Protein AF-A0A516W9I8-F1 (afdb_monomer)

Foldseek 3Di:
DPPVVVLLDLCVLVVLVVVLVVCVVVQLQFLQSVQLPNLVSLLVSLLSVLVVDPDDPPDVVPVVCPLLVVLLVQLLVLNLQVLQQVLSLCLVVDVVSVVVSSVSSSSSSNSCNNNVVRHDPVSVCVSLVSQLVSLQVSLVVLCPDPDDSHPSHDSVSSNSNSVSSNVCSVCSVVVVVVVVVVVVVVVVD

pLDDT: mean 88.78, std 9.54, range [42.16, 97.38]

Nearest PDB structures (foldseek):
  4ayw-assembly1_A-2  TM=2.536E-01  e=5.145E+00  Homo sapiens
  7y49-assembly1_A  TM=2.481E-01  e=9.075E+00  Homo sapiens

Radius of gyration: 17.45 Å; Cα contacts (8 Å, |Δi|>4): 208; chains: 1; bounding box: 48×37×51 Å

Mean predicted aligned error: 5.57 Å

Structure (mmCIF, N/CA/C/O backbone):
data_AF-A0A516W9I8-F1
#
_entry.id   AF-A0A516W9I8-F1
#
loop_
_atom_site.group_PDB
_atom_site.id
_atom_site.type_symbol
_atom_site.label_atom_id
_atom_site.label_alt_id
_atom_site.label_comp_id
_atom_site.label_asym_id
_atom_site.label_entity_id
_atom_site.label_seq_id
_atom_site.pdbx_PDB_ins_code
_atom_site.Cartn_x
_atom_site.Cartn_y
_atom_site.Cartn_z
_atom_site.occupancy
_atom_site.B_iso_or_equiv
_atom_site.auth_seq_id
_atom_site.auth_comp_id
_atom_site.auth_asym_id
_atom_site.auth_atom_id
_atom_site.pdbx_PDB_model_num
ATOM 1 N N . MET A 1 1 ? 8.422 -25.916 -11.584 1.00 42.16 1 MET A N 1
ATOM 2 C CA . MET A 1 1 ? 8.039 -25.092 -12.758 1.00 42.16 1 MET A CA 1
ATOM 3 C C . MET A 1 1 ? 6.585 -24.573 -12.710 1.00 42.16 1 MET A C 1
ATOM 5 O O . MET A 1 1 ? 6.155 -23.924 -13.652 1.00 42.16 1 MET A O 1
ATOM 9 N N . THR A 1 2 ? 5.836 -24.769 -11.614 1.00 46.69 2 THR A N 1
ATOM 10 C CA . THR A 1 2 ? 4.368 -24.566 -11.554 1.00 46.69 2 THR A CA 1
ATOM 11 C C . THR A 1 2 ? 3.903 -23.322 -10.774 1.00 46.69 2 THR A C 1
ATOM 13 O O . THR A 1 2 ? 2.919 -22.698 -11.158 1.00 46.69 2 THR A O 1
ATOM 16 N N . LEU A 1 3 ? 4.637 -22.864 -9.751 1.00 46.25 3 LEU A N 1
ATOM 17 C CA . LEU A 1 3 ? 4.217 -21.721 -8.913 1.00 46.25 3 LEU A CA 1
ATOM 18 C C . LEU A 1 3 ? 4.315 -20.347 -9.605 1.00 46.25 3 LEU A C 1
ATOM 20 O O . LEU A 1 3 ? 3.439 -19.504 -9.425 1.00 46.25 3 LEU A O 1
ATOM 24 N N . ARG A 1 4 ? 5.331 -20.123 -10.455 1.00 49.91 4 ARG A N 1
ATOM 25 C CA . ARG A 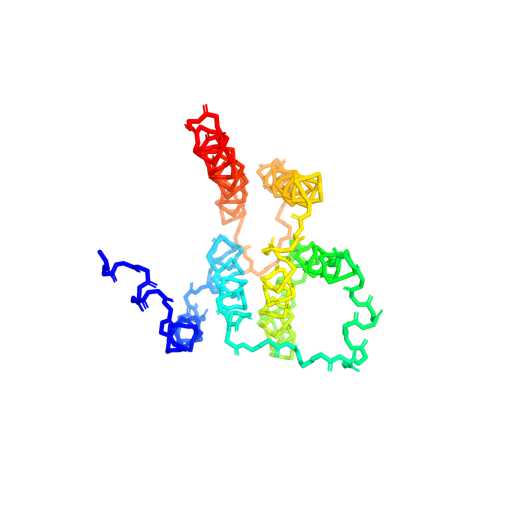1 4 ? 5.498 -18.849 -11.191 1.00 49.91 4 ARG A CA 1
ATOM 26 C C . ARG A 1 4 ? 4.417 -18.608 -12.249 1.00 49.91 4 ARG A C 1
ATOM 28 O O . ARG A 1 4 ? 4.118 -17.454 -12.530 1.00 49.91 4 ARG A O 1
ATOM 35 N N . ARG A 1 5 ? 3.849 -19.679 -12.820 1.00 49.72 5 ARG A N 1
ATOM 36 C CA . ARG A 1 5 ? 2.863 -19.613 -13.912 1.00 49.72 5 ARG A CA 1
ATOM 37 C C . ARG A 1 5 ? 1.441 -19.378 -13.402 1.00 49.72 5 ARG A C 1
ATOM 39 O O . ARG A 1 5 ? 0.680 -18.664 -14.043 1.00 49.72 5 ARG A O 1
ATOM 46 N N . CYS A 1 6 ? 1.120 -19.929 -12.227 1.00 51.66 6 CYS A N 1
ATOM 47 C CA . CYS A 1 6 ? -0.160 -19.685 -11.568 1.00 51.66 6 CYS A CA 1
ATOM 48 C C . CYS A 1 6 ? -0.269 -18.207 -11.188 1.00 51.66 6 CYS A C 1
ATOM 50 O O . CYS A 1 6 ? -1.185 -17.533 -11.637 1.00 51.66 6 CYS A O 1
ATOM 52 N N . TRP A 1 7 ? 0.757 -17.660 -10.521 1.00 52.12 7 TRP A N 1
ATOM 53 C CA . TRP A 1 7 ? 0.784 -16.247 -10.143 1.00 52.12 7 TRP A CA 1
ATOM 54 C C . TRP A 1 7 ? 0.708 -15.294 -11.328 1.00 52.12 7 TRP A C 1
ATOM 56 O O . TRP A 1 7 ? 0.227 -14.194 -11.120 1.00 52.12 7 TRP A O 1
ATOM 66 N N . SER A 1 8 ? 1.133 -15.672 -12.536 1.00 57.78 8 SER A N 1
ATOM 67 C CA . SER A 1 8 ? 1.111 -14.815 -13.729 1.00 57.78 8 SER A CA 1
ATOM 68 C C . SER A 1 8 ? -0.206 -14.829 -14.511 1.00 57.78 8 SER A C 1
ATOM 70 O O . SER A 1 8 ? -0.247 -14.250 -15.592 1.00 57.78 8 SER A O 1
ATOM 72 N N . HIS A 1 9 ? -1.267 -15.489 -14.035 1.00 70.31 9 HIS A N 1
ATOM 73 C CA . HIS A 1 9 ? -2.543 -15.435 -14.747 1.00 70.31 9 HIS A CA 1
ATOM 74 C C . HIS A 1 9 ? -3.168 -14.031 -14.611 1.00 70.31 9 HIS A C 1
ATOM 76 O O . HIS A 1 9 ? -3.284 -13.531 -13.487 1.00 70.31 9 HIS A O 1
ATOM 82 N N . PRO A 1 10 ? -3.621 -13.401 -15.713 1.00 73.44 10 PRO A N 1
ATOM 83 C CA . PRO A 1 10 ? -4.251 -12.074 -15.678 1.00 73.44 10 PRO A CA 1
ATOM 84 C C . PRO A 1 10 ? -5.555 -12.045 -14.867 1.00 73.44 10 PRO A C 1
ATOM 86 O O . PRO A 1 10 ? -6.011 -10.980 -14.470 1.00 73.44 10 PRO A O 1
ATOM 89 N N . LEU A 1 11 ? -6.125 -13.216 -14.569 1.00 82.06 11 LEU A N 1
ATOM 90 C CA . LEU A 1 11 ? -7.345 -13.365 -13.778 1.00 82.06 11 LEU A CA 1
ATOM 91 C C . LEU A 1 11 ? -7.131 -13.116 -12.280 1.00 82.06 11 LEU A C 1
ATOM 93 O O . LEU A 1 11 ? -8.079 -12.772 -11.589 1.00 82.06 11 LEU A O 1
ATOM 97 N N . ILE A 1 12 ? -5.905 -13.264 -11.769 1.00 85.62 12 ILE A N 1
ATOM 98 C CA . ILE A 1 12 ? -5.612 -13.107 -10.336 1.00 85.62 12 ILE A CA 1
ATOM 99 C C . ILE A 1 12 ? -5.918 -11.699 -9.812 1.00 85.62 12 ILE A C 1
ATOM 101 O O . ILE A 1 12 ? -6.638 -11.611 -8.821 1.00 85.62 12 ILE A O 1
ATOM 105 N N . PRO A 1 13 ? -5.418 -10.602 -10.420 1.00 86.06 13 PRO A N 1
ATOM 106 C CA . PRO A 1 13 ? -5.753 -9.263 -9.941 1.00 86.06 13 PRO A CA 1
ATOM 107 C C . PRO A 1 13 ? -7.256 -8.973 -10.039 1.00 86.06 13 PRO A C 1
ATOM 109 O O . PRO A 1 13 ? -7.805 -8.370 -9.125 1.00 86.06 13 PRO A O 1
ATOM 112 N N . GLY A 1 14 ? -7.935 -9.459 -11.086 1.00 87.44 14 GLY A N 1
ATOM 113 C CA . GLY A 1 14 ? -9.388 -9.318 -11.223 1.00 87.44 14 GLY A CA 1
ATOM 114 C C . GLY A 1 14 ? -10.169 -10.076 -10.146 1.00 87.44 14 GLY A C 1
ATOM 115 O O . GLY A 1 14 ? -11.093 -9.526 -9.556 1.00 87.44 14 GLY A O 1
ATOM 116 N N . LEU A 1 15 ? -9.765 -11.311 -9.834 1.00 88.88 15 LEU A N 1
ATOM 117 C CA . LEU A 1 15 ? -10.371 -12.112 -8.770 1.00 88.88 15 LEU A CA 1
ATOM 118 C C . LEU A 1 15 ? -10.126 -11.490 -7.393 1.00 88.88 15 LEU A C 1
ATOM 120 O O . LEU A 1 15 ? -11.052 -11.401 -6.598 1.00 88.88 15 LEU A O 1
ATOM 124 N N . LEU A 1 16 ? -8.901 -11.039 -7.116 1.00 88.56 16 LEU A N 1
ATOM 125 C CA . LEU A 1 16 ? -8.576 -10.342 -5.871 1.00 88.56 16 LEU A CA 1
ATOM 126 C C . LEU A 1 16 ? -9.405 -9.064 -5.719 1.00 88.56 16 LEU A C 1
ATOM 128 O O . LEU A 1 16 ? -9.961 -8.842 -4.650 1.00 88.56 16 LEU A O 1
ATOM 132 N N . LEU A 1 17 ? -9.550 -8.277 -6.790 1.00 89.56 17 LEU A N 1
ATOM 133 C CA . LEU A 1 17 ? -10.387 -7.080 -6.782 1.00 89.56 17 LEU A CA 1
ATOM 134 C C . LEU A 1 17 ? -11.856 -7.418 -6.495 1.00 89.56 17 LEU A C 1
ATOM 136 O O . LEU A 1 17 ? -12.490 -6.771 -5.663 1.00 89.56 17 LEU A O 1
ATOM 140 N N . LEU A 1 18 ? -12.382 -8.464 -7.138 1.00 89.38 18 LEU A N 1
ATOM 141 C CA . LEU A 1 18 ? -13.740 -8.946 -6.895 1.00 89.38 18 LEU A CA 1
ATOM 142 C C . LEU A 1 18 ? -13.923 -9.394 -5.439 1.00 89.38 18 LEU A C 1
ATOM 144 O O . LEU A 1 18 ? -14.912 -9.033 -4.808 1.00 89.38 18 LEU A O 1
ATOM 148 N N . LEU A 1 19 ? -12.958 -10.133 -4.886 1.00 89.38 19 LEU A N 1
ATOM 149 C CA . LEU A 1 19 ? -12.977 -10.558 -3.487 1.00 89.38 19 LEU A CA 1
ATOM 150 C C . LEU A 1 19 ? -12.963 -9.355 -2.539 1.00 89.38 19 LEU A C 1
ATOM 152 O O . LEU A 1 19 ? -13.758 -9.331 -1.601 1.00 89.38 19 LEU A O 1
ATOM 156 N N . THR A 1 20 ? -12.129 -8.340 -2.791 1.00 87.19 20 THR A N 1
ATOM 157 C CA . THR A 1 20 ? -12.119 -7.108 -1.982 1.00 87.19 20 THR A CA 1
ATOM 158 C C . THR A 1 20 ? -13.435 -6.338 -2.092 1.00 87.19 20 THR A C 1
ATOM 160 O O . THR A 1 20 ? -13.948 -5.869 -1.083 1.00 87.19 20 THR A O 1
ATOM 163 N N . ALA A 1 21 ? -14.042 -6.277 -3.281 1.00 88.00 21 ALA A N 1
ATOM 164 C CA . ALA A 1 21 ? -15.316 -5.593 -3.486 1.00 88.00 21 ALA A CA 1
ATOM 165 C C . ALA A 1 21 ? -16.478 -6.301 -2.767 1.00 88.00 21 ALA A C 1
ATOM 167 O O . ALA A 1 21 ? -17.288 -5.648 -2.114 1.00 88.00 21 ALA A O 1
ATOM 168 N N . LEU A 1 22 ? -16.540 -7.636 -2.834 1.00 89.69 22 LEU A N 1
ATOM 169 C CA . LEU A 1 22 ? -17.576 -8.434 -2.164 1.00 89.69 22 LEU A CA 1
ATOM 170 C C . LEU A 1 22 ? -17.430 -8.426 -0.639 1.00 89.69 22 LEU A C 1
ATOM 172 O O . LEU A 1 22 ? -18.424 -8.437 0.081 1.00 89.69 22 LEU A O 1
ATOM 176 N N . SER A 1 23 ? -16.193 -8.400 -0.143 1.00 90.50 23 SER A N 1
ATOM 177 C CA . SER A 1 23 ? -15.907 -8.369 1.293 1.00 90.50 23 SER A CA 1
ATOM 178 C C . SER A 1 23 ? -15.867 -6.957 1.878 1.00 90.50 23 SER A C 1
ATOM 180 O O . SER A 1 23 ? -15.648 -6.828 3.081 1.00 90.50 23 SER A O 1
ATOM 182 N N . ARG A 1 24 ? -16.144 -5.907 1.086 1.00 88.81 24 ARG A N 1
ATOM 183 C CA . ARG A 1 24 ? -16.102 -4.503 1.525 1.00 88.81 24 ARG A CA 1
ATOM 184 C C . ARG A 1 24 ? -16.860 -4.245 2.838 1.00 88.81 24 ARG A C 1
ATOM 186 O O . ARG A 1 24 ? -16.240 -3.688 3.738 1.00 88.81 24 ARG A O 1
ATOM 193 N N . PRO A 1 25 ? -18.120 -4.693 3.037 1.00 88.94 25 PRO A N 1
ATOM 194 C CA . PRO A 1 25 ? -18.831 -4.443 4.296 1.00 88.94 25 PRO A CA 1
ATOM 195 C C . PRO A 1 25 ? -18.142 -5.069 5.513 1.00 88.94 25 PRO A C 1
ATOM 197 O O . PRO A 1 25 ? -18.253 -4.562 6.620 1.00 88.94 25 PRO A O 1
ATOM 200 N N . TRP A 1 26 ? -17.425 -6.177 5.317 1.00 91.75 26 TRP A N 1
ATOM 201 C CA . TRP A 1 26 ? -16.669 -6.841 6.375 1.00 91.75 26 TRP A CA 1
ATOM 202 C C . TRP A 1 26 ? -15.282 -6.220 6.575 1.00 91.75 26 TRP A C 1
ATOM 204 O O . TRP A 1 26 ? -14.806 -6.152 7.707 1.00 91.75 26 TRP A O 1
ATOM 214 N N . LEU A 1 27 ? -14.634 -5.768 5.500 1.00 89.69 27 LEU A N 1
ATOM 215 C CA . LEU A 1 27 ? -13.329 -5.109 5.536 1.00 89.69 27 LEU A CA 1
ATOM 216 C C . LEU A 1 27 ? -13.414 -3.726 6.184 1.00 89.69 27 LEU A C 1
ATOM 218 O O . LEU A 1 27 ? -12.599 -3.404 7.041 1.00 89.69 27 LEU A O 1
ATOM 222 N N . GLU A 1 28 ? -14.443 -2.954 5.846 1.00 90.50 28 GLU A N 1
ATOM 223 C CA . GLU A 1 28 ? -14.659 -1.612 6.386 1.00 90.50 28 GLU A CA 1
ATOM 224 C C . GLU A 1 28 ? -15.316 -1.631 7.776 1.00 90.50 28 GLU A C 1
ATOM 226 O O . GLU A 1 28 ? -15.439 -0.575 8.386 1.00 90.50 28 GLU A O 1
ATOM 231 N N . ALA A 1 29 ? -15.687 -2.803 8.316 1.00 87.69 29 ALA A N 1
ATOM 232 C CA . ALA A 1 29 ? -16.314 -2.933 9.637 1.00 87.69 29 ALA A CA 1
ATOM 233 C C . ALA A 1 29 ? -15.343 -2.790 10.822 1.00 87.69 29 ALA A C 1
ATOM 235 O O . ALA A 1 29 ? -15.790 -2.699 11.960 1.00 87.69 29 ALA A O 1
ATOM 236 N N . SER A 1 30 ? -14.025 -2.825 10.606 1.00 89.38 30 SER A N 1
ATOM 237 C CA . SER A 1 30 ? -13.071 -2.357 11.621 1.00 89.38 30 SER A CA 1
ATOM 238 C C . SER A 1 30 ? -11.867 -1.683 10.994 1.00 89.38 30 SER A C 1
ATOM 240 O O . SER A 1 30 ? -11.427 -2.053 9.903 1.00 89.38 30 SER A O 1
ATOM 242 N N . MET A 1 31 ? -11.283 -0.739 11.731 1.00 89.00 31 MET A N 1
ATOM 243 C CA . MET A 1 31 ? -10.111 0.018 11.294 1.00 89.00 31 MET A CA 1
ATOM 244 C C . MET A 1 31 ? -8.948 -0.906 10.917 1.00 89.00 31 MET A C 1
ATOM 246 O O . MET A 1 31 ? -8.297 -0.713 9.892 1.00 89.00 31 MET A O 1
ATOM 250 N N . ALA A 1 32 ? -8.721 -1.958 11.709 1.00 90.12 32 ALA A N 1
ATOM 251 C CA . ALA A 1 32 ? -7.661 -2.926 11.460 1.00 90.12 32 ALA A CA 1
ATOM 252 C C . ALA A 1 32 ? -7.841 -3.668 10.129 1.00 90.12 32 ALA A C 1
ATOM 254 O O . ALA A 1 32 ? -6.876 -3.842 9.391 1.00 90.12 32 ALA A O 1
ATOM 255 N N . ARG A 1 33 ? -9.066 -4.084 9.788 1.00 92.00 33 ARG A N 1
ATOM 256 C CA . ARG A 1 33 ? -9.342 -4.768 8.516 1.00 92.00 33 ARG A CA 1
ATOM 257 C C . ARG A 1 33 ? -9.236 -3.799 7.339 1.00 92.00 33 ARG A C 1
ATOM 259 O O . ARG A 1 33 ? -8.602 -4.132 6.339 1.00 92.00 33 ARG A O 1
ATOM 266 N N . HIS A 1 34 ? -9.756 -2.586 7.494 1.00 91.56 34 HIS A N 1
ATOM 267 C CA . HIS A 1 34 ? -9.705 -1.558 6.462 1.00 91.56 34 HIS A CA 1
ATOM 268 C C . HIS A 1 34 ? -8.246 -1.175 6.142 1.00 91.56 34 HIS A C 1
ATOM 270 O O . HIS A 1 34 ? -7.810 -1.239 4.994 1.00 91.56 34 HIS A O 1
ATOM 276 N N . MET A 1 35 ? -7.430 -0.875 7.155 1.00 91.44 35 MET A N 1
ATOM 277 C CA . MET A 1 35 ? -6.050 -0.430 6.931 1.00 91.44 35 MET A CA 1
ATOM 278 C C . MET A 1 35 ? -5.043 -1.559 6.725 1.00 91.44 35 MET A C 1
ATOM 280 O O . MET A 1 35 ? -4.136 -1.408 5.914 1.00 91.44 35 MET A O 1
ATOM 284 N N . ALA A 1 36 ? -5.151 -2.671 7.457 1.00 91.31 36 ALA A N 1
ATOM 285 C CA . ALA A 1 36 ? -4.142 -3.731 7.421 1.00 91.31 36 ALA A CA 1
ATOM 286 C C . ALA A 1 36 ? -4.483 -4.874 6.455 1.00 91.31 36 ALA A C 1
ATOM 288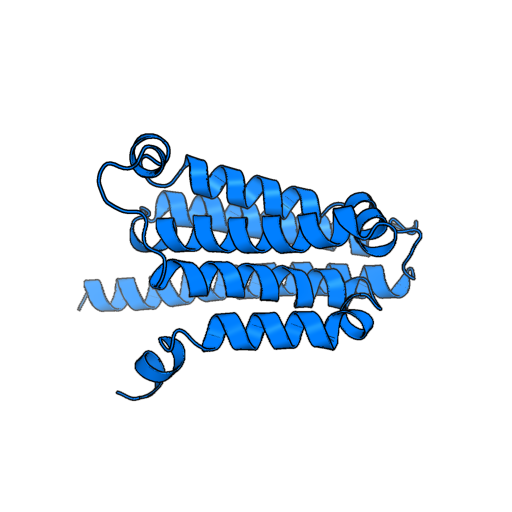 O O . ALA A 1 36 ? -3.603 -5.688 6.178 1.00 91.31 36 ALA A O 1
ATOM 289 N N . LEU A 1 37 ? -5.711 -4.958 5.927 1.00 92.44 37 LEU A N 1
ATOM 290 C CA . LEU A 1 37 ? -6.081 -5.966 4.924 1.00 92.44 37 LEU A CA 1
ATOM 291 C C . LEU A 1 37 ? -6.518 -5.330 3.606 1.00 92.44 37 LEU A C 1
ATOM 293 O O . LEU A 1 37 ? -5.934 -5.649 2.573 1.00 92.44 37 LEU A O 1
ATOM 297 N N . GLU A 1 38 ? -7.502 -4.428 3.624 1.00 94.69 38 GLU A N 1
ATOM 298 C CA . GLU A 1 38 ? -8.073 -3.875 2.391 1.00 94.69 38 GLU A CA 1
ATOM 299 C C . GLU A 1 38 ? -7.069 -3.013 1.620 1.00 94.69 38 GLU A C 1
ATOM 301 O O . GLU A 1 38 ? -6.807 -3.296 0.450 1.00 94.69 38 GLU A O 1
ATOM 306 N N . LEU A 1 39 ? -6.449 -2.012 2.261 1.00 94.56 39 LEU A N 1
ATOM 307 C CA . LEU A 1 39 ? -5.481 -1.139 1.581 1.00 94.56 39 LEU A CA 1
ATOM 308 C C . LEU A 1 39 ? -4.276 -1.922 1.005 1.00 94.56 39 LEU A C 1
ATOM 310 O O . LEU A 1 39 ? -3.973 -1.741 -0.180 1.00 94.56 39 LEU A O 1
ATOM 314 N N . PRO A 1 40 ? -3.616 -2.842 1.746 1.00 94.25 40 PRO A N 1
ATOM 315 C CA . PRO A 1 40 ? -2.556 -3.676 1.186 1.00 94.25 40 PRO A CA 1
ATOM 316 C C . PRO A 1 40 ? -3.046 -4.585 0.058 1.00 94.25 40 PRO A C 1
ATOM 318 O O . PRO A 1 40 ? -2.344 -4.738 -0.941 1.00 94.25 40 PRO A O 1
ATOM 321 N N . ALA A 1 41 ? -4.245 -5.168 0.169 1.00 94.38 41 ALA A N 1
ATOM 322 C CA . ALA A 1 41 ? -4.800 -6.018 -0.881 1.00 94.38 41 ALA A CA 1
ATOM 323 C C . ALA A 1 41 ? -5.032 -5.234 -2.181 1.00 94.38 41 ALA A C 1
ATOM 325 O O . ALA A 1 41 ? -4.618 -5.691 -3.248 1.00 94.38 41 ALA A O 1
ATOM 326 N N . LEU A 1 42 ? -5.613 -4.034 -2.102 1.00 96.12 42 LEU A N 1
ATOM 327 C CA . LEU A 1 42 ? -5.815 -3.147 -3.252 1.00 96.12 42 LEU A CA 1
ATOM 328 C C . LEU A 1 42 ? -4.484 -2.714 -3.883 1.00 96.12 42 LEU A C 1
ATOM 330 O O . LEU A 1 42 ? -4.340 -2.719 -5.109 1.00 96.12 42 LEU A O 1
ATOM 334 N N . PHE A 1 43 ? -3.476 -2.416 -3.061 1.00 96.25 43 PHE A N 1
ATOM 335 C CA . PHE A 1 43 ? -2.134 -2.112 -3.552 1.00 96.25 43 PHE A CA 1
ATOM 336 C C . PHE A 1 43 ? -1.526 -3.318 -4.288 1.00 96.25 43 PHE A C 1
ATOM 338 O O . PHE A 1 43 ? -0.981 -3.179 -5.384 1.00 96.25 43 PHE A O 1
ATOM 345 N N . ILE A 1 44 ? -1.670 -4.529 -3.737 1.00 94.62 44 ILE A N 1
ATOM 346 C CA . ILE A 1 44 ? -1.213 -5.774 -4.371 1.00 94.62 44 ILE A CA 1
ATOM 347 C C . ILE A 1 44 ? -1.953 -6.023 -5.693 1.00 94.62 44 ILE A C 1
ATOM 349 O O . ILE A 1 44 ? -1.320 -6.424 -6.670 1.00 94.62 44 ILE A O 1
ATOM 353 N N . VAL A 1 45 ? -3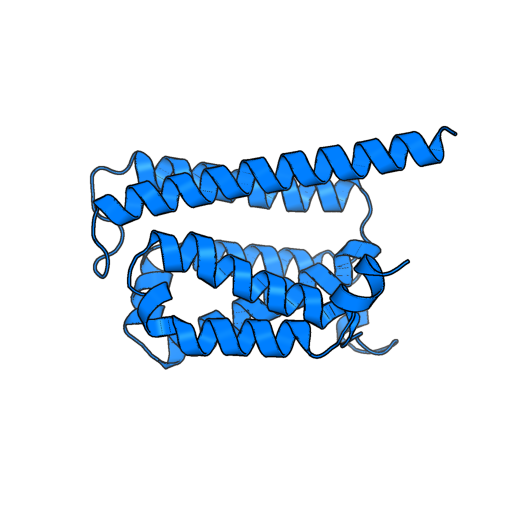.259 -5.749 -5.777 1.00 94.81 45 VAL A N 1
ATOM 354 C CA . VAL A 1 45 ? -4.021 -5.827 -7.037 1.00 94.81 45 VAL A CA 1
ATOM 355 C C . VAL A 1 45 ? -3.391 -4.932 -8.103 1.00 94.81 45 VAL A C 1
ATOM 357 O O . VAL A 1 45 ? -3.115 -5.402 -9.212 1.00 94.81 45 VAL A O 1
ATOM 360 N N . GLY A 1 46 ? -3.103 -3.672 -7.770 1.00 94.56 46 GLY A N 1
ATOM 361 C CA . GLY A 1 46 ? -2.421 -2.740 -8.668 1.00 94.56 46 GLY A CA 1
ATOM 362 C C . GLY A 1 46 ? -1.048 -3.250 -9.103 1.00 94.56 46 GLY A C 1
ATOM 363 O O . GLY A 1 46 ? -0.750 -3.336 -10.296 1.00 94.56 46 GLY A O 1
ATOM 364 N N . TRP A 1 47 ? -0.242 -3.689 -8.139 1.00 94.19 47 TRP A N 1
ATOM 365 C CA . TRP A 1 47 ? 1.096 -4.225 -8.373 1.00 94.19 47 TRP A CA 1
ATOM 366 C C . TRP A 1 47 ? 1.105 -5.429 -9.313 1.00 94.19 47 TRP A C 1
ATOM 368 O O . TRP A 1 47 ? 1.902 -5.515 -10.250 1.00 94.19 47 TRP A O 1
ATOM 378 N N . LEU A 1 48 ? 0.204 -6.385 -9.084 1.00 92.44 48 LEU A N 1
ATOM 379 C CA . LEU A 1 48 ? 0.066 -7.558 -9.938 1.00 92.44 48 LEU A CA 1
ATOM 380 C C . LEU A 1 48 ? -0.488 -7.174 -11.312 1.00 92.44 48 LEU A C 1
ATOM 382 O O . LEU A 1 48 ? -0.129 -7.802 -12.301 1.00 92.44 48 LEU A O 1
ATOM 386 N N . SER A 1 49 ? -1.306 -6.132 -11.417 1.00 91.94 49 SER A N 1
ATOM 387 C CA . SER A 1 49 ? -1.802 -5.634 -12.706 1.00 91.94 49 SER A CA 1
ATOM 388 C C . SER A 1 49 ? -0.692 -4.992 -13.547 1.00 91.94 49 SER A C 1
ATOM 390 O O . SER A 1 49 ? -0.682 -5.134 -14.773 1.00 91.94 49 SER A O 1
ATOM 392 N N . ALA A 1 50 ? 0.313 -4.388 -12.904 1.00 90.88 50 ALA A N 1
ATOM 393 C CA . ALA A 1 50 ? 1.446 -3.728 -13.559 1.00 90.88 50 ALA A CA 1
ATOM 394 C C . ALA A 1 50 ? 2.223 -4.643 -14.526 1.00 90.88 50 ALA A C 1
ATOM 396 O O . ALA A 1 50 ? 2.751 -4.196 -15.547 1.00 90.88 50 ALA A O 1
ATOM 397 N N . ARG A 1 51 ? 2.275 -5.953 -14.247 1.00 84.50 51 ARG A N 1
ATOM 398 C CA . ARG A 1 51 ? 2.966 -6.924 -15.116 1.00 84.50 51 ARG A CA 1
ATOM 399 C C . ARG A 1 51 ? 2.246 -7.182 -16.442 1.00 84.50 51 ARG A C 1
ATOM 401 O O . ARG A 1 51 ? 2.891 -7.648 -17.378 1.00 84.50 51 ARG A O 1
ATOM 408 N N . HIS A 1 52 ? 0.944 -6.901 -16.504 1.00 85.19 52 HIS A N 1
ATOM 409 C CA . HIS A 1 52 ? 0.094 -7.106 -17.678 1.00 85.19 52 HIS A CA 1
ATOM 410 C C . HIS A 1 52 ? -0.136 -5.805 -18.451 1.00 85.19 52 HIS A C 1
ATOM 412 O O . HIS A 1 52 ? -0.191 -5.823 -19.675 1.00 85.19 52 HIS A O 1
ATOM 418 N N . LEU A 1 53 ? -0.216 -4.678 -17.744 1.00 84.31 53 LEU A N 1
ATOM 419 C CA . LEU A 1 53 ? -0.520 -3.366 -18.309 1.00 84.31 53 LEU A CA 1
ATOM 420 C C . LEU A 1 53 ? 0.753 -2.536 -18.484 1.00 84.31 53 LEU A C 1
ATOM 422 O O . LEU A 1 53 ? 0.927 -1.534 -17.807 1.00 84.31 53 LEU A O 1
ATOM 426 N N . ARG A 1 54 ? 1.698 -2.953 -19.330 1.00 82.44 54 ARG A N 1
ATOM 427 C CA . ARG A 1 54 ? 2.936 -2.173 -19.506 1.00 82.44 54 ARG A CA 1
ATOM 428 C C . ARG A 1 54 ? 2.670 -0.908 -20.335 1.00 82.44 54 ARG A C 1
ATOM 430 O O . ARG A 1 54 ? 2.077 -1.031 -21.406 1.00 82.44 54 ARG A O 1
ATOM 437 N N . PRO A 1 55 ? 3.139 0.279 -19.905 1.00 82.44 55 PRO A N 1
ATOM 438 C CA . PRO A 1 55 ? 3.038 1.481 -20.721 1.00 82.44 55 PRO A CA 1
ATOM 439 C C . PRO A 1 55 ? 3.840 1.299 -22.013 1.00 82.44 55 PRO A C 1
ATOM 441 O O . PRO A 1 55 ? 4.959 0.772 -21.994 1.00 82.44 55 PRO A O 1
ATOM 444 N N . ALA A 1 56 ? 3.259 1.721 -23.136 1.00 82.50 56 ALA A N 1
ATOM 445 C CA . ALA A 1 56 ? 3.931 1.665 -24.426 1.00 82.50 56 ALA A CA 1
A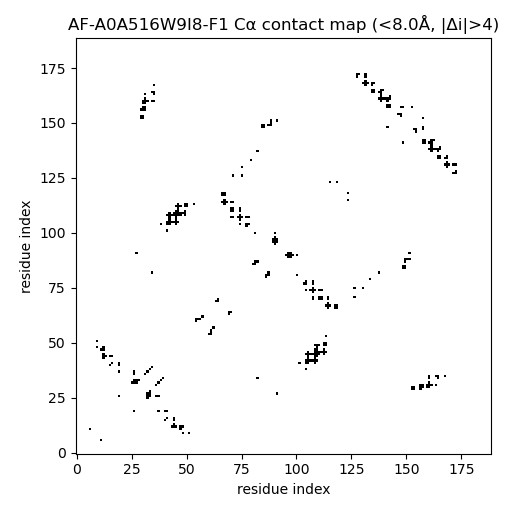TOM 446 C C . ALA A 1 56 ? 5.163 2.588 -24.429 1.00 82.50 56 ALA A C 1
ATOM 448 O O . ALA A 1 56 ? 5.174 3.654 -23.801 1.00 82.50 56 ALA A O 1
ATOM 449 N N . ALA A 1 57 ? 6.217 2.164 -25.129 1.00 80.88 57 ALA A N 1
ATOM 450 C CA . ALA A 1 57 ? 7.411 2.981 -25.310 1.00 80.88 57 ALA A CA 1
ATOM 451 C C . ALA A 1 57 ? 7.053 4.299 -26.023 1.00 80.88 57 ALA A C 1
ATOM 453 O O . ALA A 1 57 ? 6.184 4.317 -26.890 1.00 80.88 57 ALA A O 1
ATOM 454 N N . GLY A 1 58 ? 7.696 5.403 -25.633 1.00 81.50 58 GLY A N 1
ATOM 455 C CA . GLY A 1 58 ? 7.447 6.727 -26.221 1.00 81.50 58 GLY A CA 1
ATOM 456 C C . GLY A 1 58 ? 6.174 7.435 -25.737 1.00 81.50 58 GLY A C 1
ATOM 457 O O . GLY A 1 58 ? 5.881 8.534 -26.196 1.00 81.50 58 GLY A O 1
ATOM 458 N N . THR A 1 59 ? 5.424 6.855 -24.795 1.00 87.12 59 THR A N 1
ATOM 459 C CA . THR A 1 59 ? 4.294 7.546 -24.151 1.00 87.12 59 THR A CA 1
ATOM 460 C C . THR A 1 59 ? 4.762 8.712 -23.267 1.00 87.12 59 THR A C 1
ATOM 462 O O . THR A 1 59 ? 5.856 8.642 -22.694 1.00 87.12 59 THR A O 1
ATOM 465 N N . PRO A 1 60 ? 3.928 9.756 -23.064 1.00 88.38 60 PRO A N 1
ATOM 466 C CA . PRO A 1 60 ? 4.251 10.860 -22.153 1.00 88.38 60 PRO A CA 1
ATOM 467 C C . PRO A 1 60 ? 4.505 10.373 -20.722 1.00 88.38 60 PRO A C 1
ATOM 469 O O . PRO A 1 60 ? 5.332 10.939 -20.012 1.00 88.38 60 PRO A O 1
ATOM 472 N N . PHE A 1 61 ? 3.867 9.268 -20.321 1.00 86.50 61 PHE A N 1
ATOM 473 C CA . PHE A 1 61 ? 4.141 8.610 -19.048 1.00 86.50 61 PHE A CA 1
ATOM 474 C C . PHE A 1 61 ? 5.603 8.165 -18.918 1.00 86.50 61 PHE A C 1
ATOM 476 O O . PHE A 1 61 ? 6.210 8.393 -17.877 1.00 86.50 61 PHE A O 1
ATOM 483 N N . CYS A 1 62 ? 6.194 7.561 -19.955 1.00 86.19 62 CYS A N 1
ATOM 484 C CA . CYS A 1 62 ? 7.603 7.158 -19.917 1.00 86.19 62 CYS A CA 1
ATOM 485 C C . CYS A 1 62 ? 8.550 8.364 -19.857 1.00 86.19 62 CYS A C 1
ATOM 487 O O . CYS A 1 62 ? 9.579 8.281 -19.195 1.00 86.19 62 CYS A O 1
ATOM 489 N N . ALA A 1 63 ? 8.201 9.474 -20.518 1.00 88.06 63 ALA A N 1
ATOM 490 C CA . ALA A 1 63 ? 8.988 10.707 -20.472 1.00 88.06 63 ALA A CA 1
ATOM 491 C C . ALA A 1 63 ? 8.933 11.385 -19.093 1.00 88.06 63 ALA A C 1
ATOM 493 O O . ALA A 1 63 ? 9.937 11.931 -18.638 1.00 88.06 63 ALA A O 1
ATOM 494 N N . TRP A 1 64 ? 7.775 11.324 -18.428 1.00 90.50 64 TRP A N 1
ATOM 495 C CA . TRP A 1 64 ? 7.585 11.803 -17.060 1.00 90.50 64 TRP A CA 1
ATOM 496 C C . TRP A 1 64 ? 8.263 10.890 -16.033 1.00 90.50 64 TRP A C 1
ATOM 498 O O . TRP A 1 64 ? 8.942 11.373 -15.135 1.00 90.50 64 TRP A O 1
ATOM 508 N N . ASN A 1 65 ? 8.128 9.570 -16.170 1.00 90.25 65 ASN A N 1
ATOM 509 C CA . ASN A 1 65 ? 8.590 8.589 -15.190 1.00 90.25 65 ASN A CA 1
ATOM 510 C C . ASN A 1 65 ? 10.056 8.160 -15.396 1.00 90.25 65 ASN A C 1
ATOM 512 O O . ASN A 1 65 ? 10.365 6.964 -15.471 1.00 90.25 65 ASN A O 1
ATOM 516 N N . GLN A 1 66 ? 10.965 9.130 -15.500 1.00 84.56 66 GLN A N 1
ATOM 517 C CA . GLN A 1 66 ? 12.401 8.857 -15.620 1.00 84.56 66 GLN A CA 1
ATOM 518 C C . GLN A 1 66 ? 12.917 8.170 -14.350 1.00 84.56 66 GLN A C 1
ATOM 520 O O . GLN A 1 66 ? 12.566 8.560 -13.235 1.00 84.56 66 GLN A O 1
ATOM 525 N N . GLU A 1 67 ? 13.701 7.101 -14.519 1.00 84.62 67 GLU A N 1
ATOM 526 C CA . GLU A 1 67 ? 14.254 6.273 -13.429 1.00 84.62 67 GLU A CA 1
ATOM 527 C C . GLU A 1 67 ? 13.215 5.680 -12.449 1.00 84.62 67 GLU A C 1
ATOM 529 O O . GLU A 1 67 ? 13.564 5.096 -11.424 1.00 84.62 67 GLU A O 1
ATOM 534 N N . GLY A 1 68 ? 11.916 5.800 -12.745 1.00 88.81 68 GLY A N 1
ATOM 535 C CA . GLY A 1 68 ? 10.836 5.331 -11.880 1.00 88.81 68 GLY A CA 1
ATOM 536 C C . GLY A 1 68 ? 10.551 6.199 -10.646 1.00 88.81 68 GLY A C 1
ATOM 537 O O . GLY A 1 68 ? 9.635 5.871 -9.888 1.00 88.81 68 GLY A O 1
ATOM 538 N N . ILE A 1 69 ? 11.308 7.281 -10.426 1.00 89.94 69 ILE A N 1
ATOM 539 C CA . ILE A 1 69 ? 11.244 8.096 -9.201 1.00 89.94 69 ILE A CA 1
ATOM 540 C C . ILE A 1 69 ? 9.891 8.813 -9.057 1.00 89.94 69 ILE A C 1
ATOM 542 O O . ILE A 1 69 ? 9.287 8.692 -7.989 1.00 89.94 69 ILE A O 1
ATOM 546 N N . PRO A 1 70 ? 9.353 9.507 -10.083 1.00 92.50 70 PRO A N 1
ATOM 547 C CA . PRO A 1 70 ? 8.094 10.244 -9.940 1.00 92.50 70 PRO A CA 1
ATOM 548 C C . PRO A 1 70 ? 6.901 9.333 -9.643 1.00 92.50 70 PRO A C 1
ATOM 550 O O . PRO A 1 70 ? 6.067 9.654 -8.798 1.00 92.50 70 PRO A O 1
ATOM 553 N N . ALA A 1 71 ? 6.846 8.161 -10.280 1.00 93.25 71 ALA A N 1
ATOM 554 C CA . ALA A 1 71 ? 5.805 7.173 -10.021 1.00 93.25 71 ALA A CA 1
ATOM 555 C C . ALA A 1 71 ? 5.883 6.599 -8.599 1.00 93.25 71 ALA A C 1
ATOM 557 O O . ALA A 1 71 ? 4.846 6.434 -7.959 1.00 93.25 71 ALA A O 1
ATOM 558 N N . LEU A 1 72 ? 7.088 6.325 -8.084 1.00 93.44 72 LEU A N 1
ATOM 559 C CA . LEU A 1 72 ? 7.262 5.885 -6.697 1.00 93.44 72 LEU A CA 1
ATOM 560 C C . LEU A 1 72 ? 6.900 6.975 -5.698 1.00 93.44 72 LEU A C 1
ATOM 562 O O . LEU A 1 72 ? 6.243 6.678 -4.710 1.00 93.44 72 LEU A O 1
ATOM 566 N N . LEU A 1 73 ? 7.291 8.223 -5.959 1.00 93.56 73 LEU A N 1
ATOM 567 C CA . LEU A 1 73 ? 6.929 9.348 -5.105 1.00 93.56 73 LEU A CA 1
ATOM 568 C C . LEU A 1 73 ? 5.407 9.498 -5.030 1.00 93.56 73 LEU A C 1
ATOM 570 O O . LEU A 1 73 ? 4.855 9.602 -3.939 1.00 93.56 73 LEU A O 1
ATOM 574 N N . LEU A 1 74 ? 4.720 9.442 -6.175 1.00 95.50 74 LEU A N 1
ATOM 575 C CA . LEU A 1 74 ? 3.261 9.488 -6.219 1.00 95.50 74 LEU A CA 1
ATOM 576 C C . LEU A 1 74 ? 2.633 8.301 -5.475 1.00 95.50 74 LEU A C 1
ATOM 578 O O . LEU A 1 74 ? 1.698 8.494 -4.702 1.00 95.50 74 LEU A O 1
ATOM 582 N N . ALA A 1 75 ? 3.173 7.090 -5.646 1.00 95.69 75 ALA A N 1
ATOM 583 C CA . ALA A 1 75 ? 2.725 5.921 -4.896 1.00 95.69 75 ALA A CA 1
ATOM 584 C C . ALA A 1 75 ? 2.904 6.114 -3.379 1.00 95.69 75 ALA A C 1
ATOM 586 O O . ALA A 1 75 ? 1.963 5.858 -2.629 1.00 95.69 75 ALA A O 1
ATOM 587 N N . SER A 1 76 ? 4.054 6.631 -2.930 1.00 94.06 76 SER A N 1
ATOM 588 C CA . SER A 1 76 ? 4.313 6.957 -1.523 1.00 94.06 76 SER A CA 1
ATOM 589 C C . SER A 1 76 ? 3.311 7.974 -0.982 1.00 94.06 76 SER A C 1
ATOM 591 O O . SER A 1 76 ? 2.738 7.746 0.080 1.00 94.06 76 SER A O 1
ATOM 593 N N . LEU A 1 77 ? 3.051 9.061 -1.716 1.00 95.56 77 LEU A N 1
ATOM 594 C CA . LEU A 1 77 ? 2.103 10.104 -1.310 1.00 95.56 77 LEU A CA 1
ATOM 595 C C . LEU A 1 77 ? 0.677 9.565 -1.176 1.00 95.56 77 LEU A C 1
ATOM 597 O O . LEU A 1 77 ? 0.006 9.857 -0.190 1.00 95.56 77 LEU A O 1
ATOM 601 N N . ILE A 1 78 ? 0.235 8.738 -2.127 1.00 96.44 78 ILE A N 1
ATOM 602 C CA . ILE A 1 78 ? -1.075 8.084 -2.051 1.00 96.44 78 ILE A CA 1
ATOM 603 C C . ILE A 1 78 ? -1.138 7.173 -0.824 1.00 96.44 78 ILE A C 1
ATOM 605 O O . ILE A 1 78 ? -2.098 7.245 -0.060 1.00 96.44 78 ILE A O 1
ATOM 609 N N . THR A 1 79 ? -0.119 6.332 -0.608 1.00 93.81 79 THR A N 1
ATOM 610 C CA . THR A 1 79 ? -0.107 5.449 0.566 1.00 93.81 79 THR A CA 1
ATOM 611 C C . THR A 1 79 ? -0.107 6.244 1.865 1.00 93.81 79 THR A C 1
ATOM 613 O O . THR A 1 79 ? -0.860 5.899 2.762 1.00 93.81 79 THR A O 1
ATOM 616 N N . LEU A 1 80 ? 0.652 7.340 1.942 1.00 92.94 80 LEU A N 1
ATOM 617 C CA . LEU A 1 80 ? 0.713 8.211 3.112 1.00 92.94 80 LEU A CA 1
ATOM 618 C C . LEU A 1 80 ? -0.639 8.874 3.402 1.00 92.94 80 LEU A C 1
ATOM 620 O O . LEU A 1 80 ? -1.060 8.917 4.554 1.00 92.94 80 LEU A O 1
ATOM 624 N N . PHE A 1 81 ? -1.334 9.358 2.370 1.00 95.00 81 PHE A N 1
ATOM 625 C CA . PHE A 1 81 ? -2.650 9.979 2.519 1.00 95.00 81 PHE A CA 1
ATOM 626 C C . PHE A 1 81 ? -3.668 9.017 3.145 1.00 95.00 81 PHE A C 1
ATOM 628 O O . PHE A 1 81 ? -4.365 9.378 4.090 1.00 95.00 81 PHE A O 1
ATOM 635 N N . TRP A 1 82 ? -3.702 7.765 2.684 1.00 94.44 82 TRP A N 1
ATOM 636 C CA . TRP A 1 82 ? -4.615 6.749 3.221 1.00 94.44 82 TRP A CA 1
ATOM 637 C C . TRP A 1 82 ? -4.195 6.176 4.577 1.00 94.44 82 TRP A C 1
ATOM 639 O O . TRP A 1 82 ? -4.917 5.359 5.141 1.00 94.44 82 TRP A O 1
ATOM 649 N N . MET A 1 83 ? -3.068 6.622 5.136 1.00 91.00 83 MET A N 1
ATOM 650 C CA . MET A 1 83 ? -2.717 6.357 6.532 1.00 91.00 83 MET A CA 1
ATOM 651 C C . MET A 1 83 ? -3.315 7.389 7.502 1.00 91.00 83 MET A C 1
ATOM 653 O O . MET A 1 83 ? -3.132 7.271 8.712 1.00 91.00 83 MET A O 1
ATOM 657 N N . ILE A 1 84 ? -4.018 8.408 6.999 1.00 90.62 84 ILE A N 1
ATOM 658 C CA . ILE A 1 84 ? -4.644 9.442 7.822 1.00 90.62 84 ILE A CA 1
ATOM 659 C C . ILE A 1 84 ? -6.027 8.945 8.290 1.00 90.62 84 ILE A C 1
ATOM 661 O O . ILE A 1 84 ? -6.897 8.730 7.444 1.00 90.62 84 ILE A O 1
ATOM 665 N N . PRO A 1 85 ? -6.276 8.827 9.613 1.00 87.44 85 PRO A N 1
ATOM 666 C CA . PRO A 1 85 ? -7.565 8.417 10.191 1.00 87.44 85 PRO A CA 1
ATOM 667 C C . PRO A 1 85 ? -8.776 9.146 9.593 1.00 87.44 85 PRO A C 1
ATOM 669 O O . PRO A 1 85 ? -9.761 8.529 9.196 1.00 87.44 85 PRO A O 1
ATOM 672 N N . LEU A 1 86 ? -8.650 10.465 9.425 1.00 90.12 86 LEU A N 1
ATOM 673 C CA . LEU A 1 86 ? -9.689 11.318 8.852 1.00 90.12 86 LEU A CA 1
ATOM 674 C C . LEU A 1 86 ? -10.043 10.952 7.399 1.00 90.12 86 LEU A C 1
ATOM 676 O O . LEU A 1 86 ? -11.206 11.020 7.010 1.00 90.12 86 LEU A O 1
ATOM 680 N N . ALA A 1 87 ? -9.055 10.557 6.590 1.00 92.44 87 ALA A N 1
ATOM 681 C CA . ALA A 1 87 ? -9.296 10.141 5.210 1.00 92.44 87 ALA A CA 1
ATOM 682 C C . ALA A 1 87 ? -10.047 8.801 5.157 1.00 92.44 87 ALA A C 1
ATOM 684 O O . ALA A 1 87 ? -10.922 8.615 4.312 1.00 92.44 87 ALA A O 1
ATOM 685 N N . LEU A 1 88 ? -9.740 7.886 6.082 1.00 89.69 88 LEU A N 1
ATOM 686 C CA . LEU A 1 88 ? -10.454 6.616 6.224 1.00 89.69 88 LEU A CA 1
ATOM 687 C C . LEU A 1 88 ? -11.906 6.815 6.656 1.00 89.69 88 LEU A C 1
ATOM 689 O O . LEU A 1 88 ? -12.785 6.205 6.053 1.00 89.69 88 LEU A O 1
ATOM 693 N N . ASP A 1 89 ? -12.160 7.689 7.632 1.00 90.56 89 ASP A N 1
ATOM 694 C CA . ASP A 1 89 ? -13.523 8.057 8.038 1.00 90.56 89 ASP A CA 1
ATOM 695 C C . ASP A 1 89 ? -14.320 8.592 6.837 1.00 90.56 89 ASP A C 1
ATOM 697 O O . ASP A 1 89 ? -15.419 8.117 6.546 1.00 90.56 89 ASP A O 1
ATOM 701 N N . ALA A 1 90 ? -13.734 9.513 6.063 1.00 92.56 90 ALA A N 1
ATOM 702 C CA . ALA A 1 90 ? -14.373 10.054 4.865 1.00 92.56 90 ALA A CA 1
ATOM 703 C C . ALA A 1 90 ? -14.686 8.971 3.816 1.00 92.56 90 ALA A C 1
ATOM 705 O O . ALA A 1 90 ? -15.737 9.022 3.183 1.00 92.56 90 ALA A O 1
ATOM 706 N N . ALA A 1 91 ? -13.819 7.968 3.651 1.00 92.31 91 ALA A N 1
ATOM 707 C CA . ALA A 1 91 ? -14.053 6.864 2.719 1.00 92.31 91 ALA A CA 1
ATOM 708 C C . ALA A 1 91 ? -15.195 5.928 3.139 1.00 92.31 91 ALA A C 1
ATOM 710 O O . ALA A 1 91 ? -15.788 5.284 2.276 1.00 92.31 91 ALA A O 1
ATOM 711 N N . VAL A 1 92 ? -15.504 5.830 4.433 1.00 90.62 92 VAL A N 1
ATOM 712 C CA . VAL A 1 92 ? -16.659 5.052 4.909 1.00 90.62 92 VAL A CA 1
ATOM 713 C C . VAL A 1 92 ? -17.954 5.847 4.735 1.00 90.62 92 VAL A C 1
ATOM 715 O O . VAL A 1 92 ? -18.977 5.282 4.353 1.00 90.62 92 VAL A O 1
ATOM 718 N N . LEU A 1 93 ? -17.905 7.156 4.992 1.00 91.94 93 LEU A N 1
ATOM 719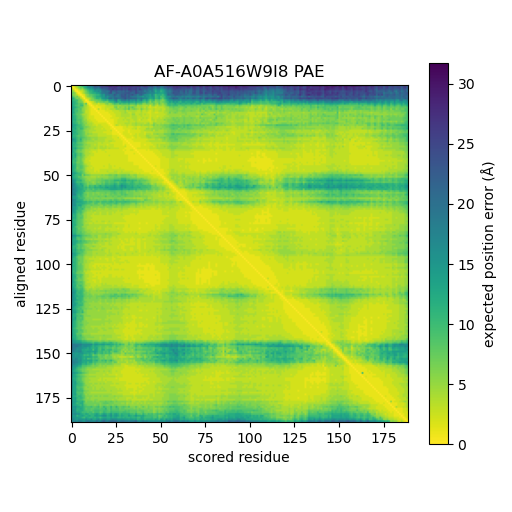 C CA . LEU A 1 93 ? -19.081 8.029 5.002 1.00 91.94 93 LEU A CA 1
ATOM 720 C C . LEU A 1 93 ? -19.518 8.494 3.604 1.00 91.94 93 LEU A C 1
ATOM 722 O O . LEU A 1 93 ? -20.712 8.681 3.377 1.00 91.94 93 LEU A O 1
ATOM 726 N N . ASP A 1 94 ? -18.580 8.675 2.670 1.00 93.94 94 ASP A N 1
ATOM 727 C CA . ASP A 1 94 ? -18.852 9.187 1.325 1.00 93.94 94 ASP A CA 1
ATOM 728 C C . ASP A 1 94 ? -18.500 8.142 0.242 1.00 93.94 94 ASP A C 1
ATOM 730 O O . ASP A 1 94 ? -17.334 7.749 0.099 1.00 93.94 94 ASP A O 1
ATOM 734 N N . PRO A 1 95 ? -19.473 7.701 -0.584 1.00 92.00 95 PRO A N 1
ATOM 735 C CA . PRO A 1 95 ? -19.225 6.734 -1.651 1.00 92.00 95 PRO A CA 1
ATOM 736 C C . PRO A 1 95 ? -18.241 7.236 -2.719 1.00 92.00 95 PRO A C 1
ATOM 738 O O . PRO A 1 95 ? -17.530 6.426 -3.317 1.00 92.00 95 PRO A O 1
ATOM 741 N N . VAL A 1 96 ? -18.161 8.546 -2.968 1.00 95.56 96 VAL A N 1
ATOM 742 C CA . VAL A 1 96 ? -17.192 9.129 -3.905 1.00 95.56 96 VAL A CA 1
ATOM 743 C C . VAL A 1 96 ? -15.780 8.952 -3.358 1.00 95.56 96 VAL A C 1
ATOM 745 O O . VAL A 1 96 ? -14.891 8.491 -4.077 1.00 95.56 96 VAL A O 1
ATOM 748 N N . VAL A 1 97 ? -15.573 9.238 -2.070 1.00 95.25 97 VAL A N 1
ATOM 749 C CA . VAL A 1 97 ? -14.275 9.055 -1.406 1.00 95.25 97 VAL A CA 1
ATOM 750 C C . VAL A 1 97 ? -13.902 7.571 -1.343 1.00 95.25 97 VAL A C 1
ATOM 752 O O . VAL A 1 97 ? -12.743 7.228 -1.580 1.00 95.25 97 VAL A O 1
ATOM 755 N N . ALA A 1 98 ? -14.874 6.676 -1.141 1.00 93.31 98 ALA A N 1
ATOM 756 C CA . ALA A 1 98 ? -14.662 5.229 -1.213 1.00 93.31 98 ALA A CA 1
ATOM 757 C C . ALA A 1 98 ? -14.119 4.782 -2.583 1.00 93.31 98 ALA A C 1
ATOM 759 O O . ALA A 1 98 ? -13.164 4.006 -2.660 1.00 93.31 98 ALA A O 1
ATOM 760 N N . VAL A 1 99 ? -14.692 5.289 -3.681 1.00 94.81 99 VAL A N 1
ATOM 761 C CA . VAL A 1 99 ? -14.211 4.986 -5.039 1.00 94.81 99 VAL A CA 1
ATOM 762 C C . VAL A 1 99 ? -12.827 5.591 -5.272 1.00 94.81 99 VAL A C 1
ATOM 764 O O . VAL A 1 99 ? -11.947 4.915 -5.808 1.00 94.81 99 VAL A O 1
ATOM 767 N N . LEU A 1 100 ? -12.590 6.829 -4.827 1.00 96.19 100 LEU A N 1
ATOM 768 C CA . LEU A 1 100 ? -11.279 7.474 -4.929 1.00 96.19 100 LEU A CA 1
ATOM 769 C C . LEU A 1 100 ? -10.197 6.701 -4.165 1.00 96.19 100 LEU A C 1
ATOM 771 O O . LEU A 1 100 ? -9.095 6.539 -4.692 1.00 96.19 100 LEU A O 1
ATOM 775 N N . LYS A 1 101 ? -10.507 6.162 -2.980 1.00 96.50 101 LYS A N 1
ATOM 776 C CA . LYS A 1 101 ? -9.641 5.240 -2.226 1.00 96.50 101 LYS A CA 1
ATOM 777 C C . LYS A 1 101 ? -9.238 4.054 -3.079 1.00 96.50 101 LYS A C 1
ATOM 779 O O . LYS A 1 101 ? -8.051 3.842 -3.314 1.00 96.50 101 LYS A O 1
ATOM 784 N N . VAL A 1 102 ? -10.218 3.320 -3.599 1.00 95.69 102 VAL A N 1
ATOM 785 C CA . VAL A 1 102 ? -9.964 2.119 -4.402 1.00 95.69 102 VAL A CA 1
ATOM 786 C C . VAL A 1 102 ? -9.114 2.452 -5.631 1.00 95.69 102 VAL A C 1
ATOM 788 O O . VAL A 1 102 ? -8.065 1.841 -5.840 1.00 95.69 102 VAL A O 1
ATOM 791 N N . CYS A 1 103 ? -9.513 3.460 -6.407 1.00 96.69 103 CYS A N 1
ATOM 792 C CA . CYS A 1 103 ? -8.809 3.862 -7.622 1.00 96.69 103 CYS A CA 1
ATOM 793 C C . CYS A 1 103 ? -7.372 4.319 -7.342 1.00 96.69 103 CYS A C 1
ATOM 795 O O . CYS A 1 103 ? -6.443 3.887 -8.025 1.00 96.69 103 CYS A O 1
ATOM 797 N N . SER A 1 104 ? -7.172 5.172 -6.334 1.00 97.38 104 SER A N 1
ATOM 798 C CA . SER A 1 104 ? -5.849 5.717 -6.019 1.00 97.38 104 SER A CA 1
ATOM 799 C C . SER A 1 104 ? -4.907 4.654 -5.455 1.00 97.38 104 SER A C 1
ATOM 801 O O . SER A 1 104 ? -3.761 4.577 -5.891 1.00 97.38 104 SER A O 1
ATOM 803 N N . VAL A 1 105 ? -5.370 3.778 -4.558 1.00 97.25 105 VAL A N 1
ATOM 804 C CA . VAL A 1 105 ? -4.532 2.723 -3.962 1.00 97.25 105 VAL A CA 1
ATOM 805 C C . VAL A 1 105 ? -4.121 1.680 -5.006 1.00 97.25 105 VAL A C 1
ATOM 807 O O . VAL A 1 105 ? -2.956 1.273 -5.048 1.00 97.25 105 VAL A O 1
ATOM 810 N N . ILE A 1 106 ? -5.032 1.299 -5.910 1.00 96.94 106 ILE A N 1
ATOM 811 C CA . ILE A 1 106 ? -4.696 0.442 -7.058 1.00 96.94 106 ILE A CA 1
ATOM 812 C C . ILE A 1 106 ? -3.684 1.149 -7.968 1.00 96.94 106 ILE A C 1
ATOM 814 O O . ILE A 1 106 ? -2.703 0.531 -8.386 1.00 96.94 106 ILE A O 1
ATOM 818 N N . ALA A 1 107 ? -3.875 2.441 -8.253 1.00 96.44 107 ALA A N 1
ATOM 819 C CA . ALA A 1 107 ? -2.931 3.214 -9.056 1.00 96.44 107 ALA A CA 1
ATOM 820 C C . ALA A 1 107 ? -1.538 3.271 -8.406 1.00 96.44 107 ALA A C 1
ATOM 822 O O . ALA A 1 107 ? -0.543 3.056 -9.094 1.00 96.44 107 ALA A O 1
ATOM 823 N N . ALA A 1 108 ? -1.448 3.468 -7.088 1.00 96.94 108 ALA A N 1
ATOM 824 C CA . ALA A 1 108 ? -0.186 3.452 -6.348 1.00 96.94 108 ALA A CA 1
ATOM 825 C C . ALA A 1 108 ? 0.544 2.107 -6.490 1.00 96.94 108 ALA A C 1
ATOM 827 O O . ALA A 1 108 ? 1.737 2.075 -6.801 1.00 96.94 108 ALA A O 1
ATOM 828 N N . GLY A 1 109 ? -0.182 0.996 -6.338 1.00 95.81 109 GLY A N 1
ATOM 829 C CA . GLY A 1 109 ? 0.365 -0.345 -6.540 1.00 95.81 109 GLY A CA 1
ATOM 830 C C . GLY A 1 109 ? 0.869 -0.571 -7.964 1.00 95.81 109 GLY A C 1
ATOM 831 O O . GLY A 1 109 ? 1.952 -1.118 -8.173 1.00 95.81 109 GLY A O 1
ATOM 832 N N . LEU A 1 110 ? 0.104 -0.113 -8.953 1.00 95.06 110 LEU A N 1
ATOM 833 C CA . LEU A 1 110 ? 0.421 -0.239 -10.373 1.00 95.06 110 LEU A CA 1
ATOM 834 C C . LEU A 1 110 ? 1.670 0.570 -10.760 1.00 95.06 110 LEU A C 1
ATOM 836 O O . LEU A 1 110 ? 2.577 0.032 -11.398 1.00 95.06 110 LEU A O 1
ATOM 840 N N . LEU A 1 111 ? 1.759 1.821 -10.301 1.00 94.88 111 LEU A N 1
ATOM 841 C CA . LEU A 1 111 ? 2.925 2.691 -10.468 1.00 94.88 111 LEU A CA 1
ATOM 842 C C . LEU A 1 111 ? 4.186 2.064 -9.863 1.00 94.88 111 LEU A C 1
ATOM 844 O O . LEU A 1 111 ? 5.213 1.957 -10.537 1.00 94.88 111 LEU A O 1
ATOM 848 N N . ALA A 1 112 ? 4.098 1.592 -8.618 1.00 93.88 112 ALA A N 1
ATOM 849 C CA . ALA A 1 112 ? 5.226 0.965 -7.943 1.00 93.88 112 ALA A CA 1
ATOM 850 C C . ALA A 1 112 ? 5.648 -0.346 -8.633 1.00 93.88 112 ALA A C 1
ATOM 852 O O . ALA A 1 112 ? 6.840 -0.576 -8.851 1.00 93.88 112 ALA A O 1
ATOM 853 N N . GLY A 1 113 ? 4.682 -1.162 -9.069 1.00 92.56 113 GLY A N 1
ATOM 854 C CA . GLY A 1 113 ? 4.929 -2.416 -9.780 1.00 92.56 113 GLY A CA 1
ATOM 855 C C . GLY A 1 113 ? 5.590 -2.233 -11.151 1.00 92.56 113 GLY A C 1
ATOM 856 O O . GLY A 1 113 ? 6.397 -3.073 -11.557 1.00 92.56 113 GLY A O 1
ATOM 857 N N . TRP A 1 114 ? 5.310 -1.134 -11.861 1.00 91.62 114 TRP A N 1
ATOM 858 C CA . TRP A 1 114 ? 5.993 -0.803 -13.118 1.00 91.62 114 TRP A CA 1
ATOM 859 C C . TRP A 1 114 ? 7.458 -0.436 -12.918 1.00 91.62 114 TRP A C 1
ATOM 861 O O . TRP A 1 114 ? 8.306 -0.817 -13.731 1.00 91.62 114 TRP A O 1
ATOM 871 N N . CYS A 1 115 ? 7.751 0.303 -11.852 1.00 90.31 115 CYS A N 1
ATOM 872 C CA . CYS A 1 115 ? 9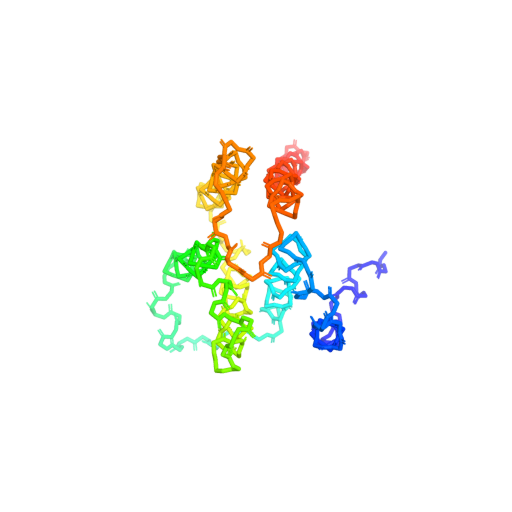.098 0.780 -11.573 1.00 90.31 115 CYS A CA 1
ATOM 873 C C . CYS A 1 115 ? 9.972 -0.319 -10.975 1.00 90.31 115 CYS A C 1
ATOM 875 O O . CYS A 1 115 ? 11.126 -0.454 -11.376 1.00 90.31 115 CYS A O 1
ATOM 877 N N . TRP A 1 116 ? 9.426 -1.141 -10.072 1.00 89.69 116 TRP A N 1
ATOM 878 C CA . TRP A 1 116 ? 10.199 -2.051 -9.222 1.00 89.69 116 TRP A CA 1
ATOM 879 C C . TRP A 1 116 ? 11.275 -2.887 -9.929 1.00 89.69 116 TRP A C 1
ATOM 881 O O . TRP A 1 116 ? 12.410 -2.901 -9.450 1.00 89.69 116 TRP A O 1
ATOM 891 N N . PRO A 1 117 ? 11.007 -3.546 -11.077 1.00 85.31 117 PRO A N 1
ATOM 892 C CA . PRO A 1 117 ? 12.014 -4.370 -11.748 1.00 85.31 117 PRO A CA 1
ATOM 893 C C . PRO A 1 117 ? 13.207 -3.582 -12.308 1.00 85.31 117 PRO A C 1
ATOM 895 O O . PRO A 1 117 ? 14.229 -4.188 -12.618 1.00 85.31 117 PRO A O 1
ATOM 898 N N . ARG A 1 118 ? 13.061 -2.264 -12.492 1.00 84.69 118 ARG A N 1
ATOM 899 C CA . ARG A 1 118 ? 14.061 -1.372 -13.100 1.00 84.69 118 ARG A CA 1
ATOM 900 C C . ARG A 1 118 ? 14.852 -0.569 -12.070 1.00 84.69 118 ARG A C 1
ATOM 902 O O . ARG A 1 118 ? 15.861 0.025 -12.423 1.00 84.69 118 ARG A O 1
ATOM 909 N N . LEU A 1 119 ? 14.404 -0.537 -10.816 1.00 87.75 119 LEU A N 1
ATOM 910 C CA . LEU A 1 119 ? 15.006 0.313 -9.796 1.00 87.75 119 LEU A CA 1
ATOM 911 C C . LEU A 1 119 ? 16.392 -0.174 -9.387 1.00 87.75 119 LEU A C 1
ATOM 913 O O . LEU A 1 119 ? 16.586 -1.354 -9.079 1.00 87.75 119 LEU A O 1
ATOM 917 N N . HIS A 1 120 ? 17.316 0.774 -9.251 1.00 89.62 120 HIS A N 1
ATOM 918 C CA . HIS A 1 120 ? 18.564 0.567 -8.530 1.00 89.62 120 HIS A CA 1
ATOM 919 C C . HIS A 1 120 ? 18.305 0.203 -7.064 1.00 89.62 120 HIS A C 1
ATOM 921 O O . HIS A 1 120 ? 17.340 0.665 -6.451 1.00 89.62 120 HIS A O 1
ATOM 927 N N . LEU A 1 121 ? 19.216 -0.580 -6.477 1.00 89.69 121 LEU A N 1
ATOM 928 C CA . LEU A 1 121 ? 19.105 -1.050 -5.094 1.00 89.69 121 LEU A CA 1
ATOM 929 C C . LEU A 1 121 ? 18.890 0.096 -4.096 1.00 89.69 121 LEU A C 1
ATOM 931 O O . LEU A 1 121 ? 18.059 -0.027 -3.205 1.00 89.69 121 LEU A O 1
ATOM 935 N N . ILE A 1 122 ? 19.613 1.206 -4.267 1.00 90.62 122 ILE A N 1
ATOM 936 C CA . ILE A 1 122 ? 19.527 2.375 -3.382 1.00 90.62 122 ILE A CA 1
ATOM 937 C C . ILE A 1 122 ? 18.110 2.960 -3.397 1.00 90.62 122 ILE A C 1
ATOM 939 O O . ILE A 1 122 ? 17.567 3.271 -2.343 1.00 90.62 122 ILE A O 1
ATOM 943 N N . VAL A 1 123 ? 17.481 3.052 -4.572 1.00 90.44 123 VAL A N 1
ATOM 944 C CA . VAL A 1 123 ? 16.123 3.598 -4.708 1.00 90.44 123 VAL A CA 1
ATOM 945 C C . VAL A 1 123 ? 15.088 2.637 -4.120 1.00 90.44 123 VAL A C 1
ATOM 947 O O . VAL A 1 123 ? 14.175 3.077 -3.427 1.00 90.44 123 VAL A O 1
ATOM 950 N N . GLN A 1 124 ? 15.257 1.324 -4.322 1.00 91.50 124 GLN A N 1
ATOM 951 C CA . GLN A 1 124 ? 14.408 0.316 -3.670 1.00 91.50 124 GLN A CA 1
ATOM 952 C C . GLN A 1 124 ? 14.510 0.402 -2.145 1.00 91.50 124 GLN A C 1
ATOM 954 O O . GLN A 1 124 ? 13.487 0.399 -1.462 1.00 91.50 124 GLN A O 1
ATOM 959 N N . ALA A 1 125 ? 15.737 0.503 -1.625 1.00 91.81 125 ALA A N 1
ATOM 960 C CA . ALA A 1 125 ? 16.004 0.616 -0.199 1.00 91.81 125 ALA A CA 1
ATOM 961 C C . ALA A 1 125 ? 15.383 1.891 0.376 1.00 91.81 125 ALA A C 1
ATOM 963 O O . ALA A 1 125 ? 14.703 1.821 1.391 1.00 91.81 125 ALA A O 1
ATOM 964 N N . LEU A 1 126 ? 15.554 3.034 -0.295 1.00 92.00 126 LEU A N 1
ATOM 965 C CA . LEU A 1 126 ? 14.987 4.311 0.132 1.00 92.00 126 LEU A CA 1
ATOM 966 C C . LEU A 1 126 ? 13.456 4.265 0.175 1.00 92.00 126 LEU A C 1
ATOM 968 O O . LEU A 1 126 ? 12.864 4.655 1.178 1.00 92.00 126 LEU A O 1
ATOM 972 N N . PHE A 1 127 ? 12.820 3.761 -0.886 1.00 92.06 127 PHE A N 1
ATOM 973 C CA . PHE A 1 127 ? 11.364 3.645 -0.956 1.00 92.06 127 PHE A CA 1
ATOM 974 C C . PHE A 1 127 ? 10.820 2.717 0.135 1.00 92.06 127 PHE A C 1
ATOM 976 O O . PHE A 1 127 ? 9.908 3.089 0.872 1.00 92.06 127 PHE A O 1
ATOM 983 N N . LEU A 1 128 ? 11.404 1.523 0.279 1.00 93.75 128 LEU A N 1
ATOM 984 C CA . LEU A 1 128 ? 10.947 0.552 1.266 1.00 93.75 128 LEU A CA 1
ATOM 985 C C . LEU A 1 128 ? 11.217 1.025 2.696 1.00 93.75 128 LEU A C 1
ATOM 987 O O . LEU A 1 128 ? 10.354 0.896 3.559 1.00 93.75 128 LEU A O 1
ATOM 991 N N . PHE A 1 129 ? 12.391 1.598 2.958 1.00 94.56 129 PHE A N 1
ATOM 992 C CA . PHE A 1 129 ? 12.718 2.164 4.261 1.00 94.56 129 PHE A CA 1
ATOM 993 C C . PHE A 1 129 ? 11.760 3.299 4.623 1.00 94.56 129 PHE A C 1
ATOM 995 O O . PHE A 1 129 ? 11.223 3.309 5.724 1.00 94.56 129 PHE A O 1
ATOM 1002 N N . ASN A 1 130 ? 11.466 4.204 3.686 1.00 93.81 130 ASN A N 1
ATOM 1003 C CA . ASN A 1 130 ? 10.491 5.266 3.906 1.00 93.81 130 ASN A CA 1
ATOM 1004 C C . ASN A 1 130 ? 9.099 4.699 4.226 1.00 93.81 130 ASN A C 1
ATOM 1006 O O . ASN A 1 130 ? 8.514 5.052 5.248 1.00 93.81 130 ASN A O 1
ATOM 1010 N N . TRP A 1 131 ? 8.601 3.767 3.411 1.00 93.81 131 TRP A N 1
ATOM 1011 C CA . TRP A 1 131 ? 7.283 3.167 3.614 1.00 93.81 131 TRP A CA 1
ATOM 1012 C C . TRP A 1 131 ? 7.186 2.406 4.945 1.00 93.81 131 TRP A C 1
ATOM 1014 O O . TRP A 1 131 ? 6.224 2.576 5.695 1.00 93.81 131 TRP A O 1
ATOM 1024 N N . THR A 1 132 ? 8.199 1.604 5.283 1.00 95.25 132 THR A N 1
ATOM 1025 C CA . THR A 1 132 ? 8.246 0.861 6.555 1.00 95.25 132 THR A CA 1
ATOM 1026 C C . THR A 1 132 ? 8.365 1.791 7.760 1.00 95.25 132 THR A C 1
ATOM 1028 O O . THR A 1 132 ? 7.668 1.571 8.746 1.00 95.25 132 THR A O 1
ATOM 1031 N N . ALA A 1 133 ? 9.163 2.860 7.673 1.00 95.12 133 ALA A N 1
ATOM 1032 C CA . ALA A 1 133 ? 9.282 3.859 8.730 1.00 95.12 133 ALA A CA 1
ATOM 1033 C C . ALA A 1 133 ? 7.957 4.595 8.973 1.00 95.12 133 ALA A C 1
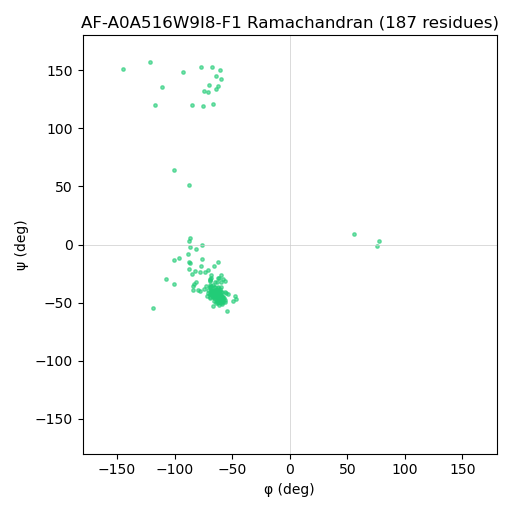ATOM 1035 O O . ALA A 1 133 ? 7.562 4.754 10.125 1.00 95.12 133 ALA A O 1
ATOM 1036 N N . MET A 1 134 ? 7.237 4.985 7.915 1.00 94.31 134 MET A N 1
ATOM 1037 C CA . MET A 1 134 ? 5.910 5.599 8.049 1.00 94.31 134 MET A CA 1
ATOM 1038 C C . MET A 1 134 ? 4.908 4.636 8.701 1.00 94.31 134 MET A C 1
ATOM 1040 O O . MET A 1 134 ? 4.196 5.029 9.622 1.00 94.31 134 MET A O 1
ATOM 1044 N N . ASN A 1 135 ? 4.880 3.363 8.283 1.00 94.25 135 ASN A N 1
ATOM 1045 C CA . ASN A 1 135 ? 4.009 2.338 8.881 1.00 94.25 135 ASN A CA 1
ATOM 1046 C C . ASN A 1 135 ? 4.324 2.093 10.357 1.00 94.25 135 ASN A C 1
ATOM 1048 O O . ASN A 1 135 ? 3.412 2.016 11.176 1.00 94.25 135 ASN A O 1
ATOM 1052 N N . LEU A 1 136 ? 5.607 2.011 10.703 1.00 95.88 136 LEU A N 1
ATOM 1053 C CA . LEU A 1 136 ? 6.048 1.858 12.082 1.00 95.88 136 LEU A CA 1
ATOM 1054 C C . LEU A 1 136 ? 5.652 3.075 12.927 1.00 95.88 136 LEU A C 1
ATOM 1056 O O . LEU A 1 136 ? 5.069 2.907 13.994 1.00 95.88 136 LEU A O 1
ATOM 1060 N N . LEU A 1 137 ? 5.919 4.289 12.435 1.00 95.06 137 LEU A N 1
ATOM 1061 C CA . LEU A 1 137 ? 5.608 5.536 13.135 1.00 95.06 137 LEU A CA 1
ATOM 1062 C C . LEU A 1 137 ? 4.104 5.683 13.387 1.00 95.06 137 LEU A C 1
ATOM 1064 O O . LEU A 1 137 ? 3.695 5.941 14.516 1.00 95.06 137 LEU A O 1
ATOM 1068 N N . ILE A 1 138 ? 3.281 5.483 12.357 1.00 92.31 138 ILE A N 1
ATOM 1069 C CA . ILE A 1 138 ? 1.821 5.583 12.473 1.00 92.31 138 ILE A CA 1
ATOM 1070 C C . ILE A 1 138 ? 1.268 4.441 13.329 1.00 92.31 138 ILE A C 1
ATOM 1072 O O . ILE A 1 138 ? 0.372 4.660 14.138 1.00 92.31 138 ILE A O 1
ATOM 1076 N N . GLY A 1 139 ? 1.847 3.243 13.241 1.00 93.06 139 GLY A N 1
ATOM 1077 C CA . GLY A 1 139 ? 1.475 2.131 14.109 1.00 93.06 139 GLY A CA 1
ATOM 1078 C C . GLY A 1 139 ? 1.741 2.410 15.590 1.00 93.06 139 GLY A C 1
ATOM 1079 O O . GLY A 1 139 ? 0.880 2.147 16.428 1.00 93.06 139 GLY A O 1
ATOM 1080 N N . ILE A 1 140 ? 2.896 3.000 15.916 1.00 94.81 140 ILE A N 1
ATOM 1081 C CA . ILE A 1 140 ? 3.223 3.448 17.278 1.00 94.81 140 ILE A CA 1
ATOM 1082 C C . ILE A 1 140 ? 2.268 4.561 17.719 1.00 94.81 140 ILE A C 1
ATOM 1084 O O . ILE A 1 140 ? 1.756 4.505 18.836 1.00 94.81 140 ILE A O 1
ATOM 1088 N N . LEU A 1 141 ? 1.988 5.535 16.846 1.00 92.31 141 LEU A N 1
ATOM 1089 C CA . LEU A 1 141 ? 1.048 6.624 17.122 1.00 92.31 141 LEU A CA 1
ATOM 1090 C C . LEU A 1 141 ? -0.341 6.080 17.481 1.00 92.31 141 LEU A C 1
ATOM 1092 O O . LEU A 1 141 ? -0.925 6.506 18.470 1.00 92.31 141 LEU A O 1
ATOM 1096 N N . TYR A 1 142 ? -0.852 5.115 16.718 1.00 90.75 142 TYR A N 1
ATOM 1097 C CA . TYR A 1 142 ? -2.168 4.520 16.955 1.00 90.75 142 TYR A CA 1
ATOM 1098 C C . TYR A 1 142 ? -2.249 3.766 18.279 1.00 90.75 142 TYR A C 1
ATOM 1100 O O . TYR A 1 142 ? -3.285 3.811 18.937 1.00 90.75 142 TYR A O 1
ATOM 1108 N N . ILE A 1 143 ? -1.165 3.098 18.679 1.00 92.19 143 ILE A N 1
ATOM 1109 C CA . ILE A 1 143 ? -1.099 2.383 19.957 1.00 92.19 143 ILE A CA 1
ATOM 1110 C C . ILE A 1 143 ? -0.955 3.356 21.134 1.00 92.19 143 ILE A C 1
ATOM 1112 O O . ILE A 1 143 ? -1.514 3.114 22.200 1.00 92.19 143 ILE A O 1
ATOM 1116 N N . GLY A 1 144 ? -0.184 4.430 20.956 1.00 90.38 144 GLY A N 1
ATOM 1117 C CA . GLY A 1 144 ? 0.142 5.383 22.016 1.00 90.38 144 GLY A CA 1
ATOM 1118 C C . GLY A 1 144 ? -0.872 6.512 22.210 1.00 90.38 144 GLY A C 1
ATOM 1119 O O . GLY A 1 144 ? -0.823 7.178 23.241 1.00 90.38 144 GLY A O 1
ATOM 1120 N N . ALA A 1 145 ? -1.764 6.757 21.247 1.00 86.81 145 ALA A N 1
ATOM 1121 C CA . ALA A 1 145 ? -2.756 7.824 21.334 1.00 86.81 145 ALA A CA 1
ATOM 1122 C C . ALA A 1 145 ? -3.897 7.444 22.303 1.00 86.81 145 ALA A C 1
ATOM 1124 O O . ALA A 1 145 ? -4.602 6.467 22.051 1.00 86.81 145 ALA A O 1
ATOM 1125 N N . PRO A 1 146 ? -4.122 8.212 23.390 1.00 78.00 146 PRO A N 1
ATOM 1126 C CA . PRO A 1 146 ? -5.190 7.923 24.348 1.00 78.00 146 PRO A CA 1
ATOM 1127 C C . PRO A 1 146 ? -6.578 8.330 23.832 1.00 78.00 146 PRO A C 1
ATOM 1129 O O . PRO A 1 146 ? -7.587 7.874 24.365 1.00 78.00 146 PRO A O 1
ATOM 1132 N N . GLN A 1 147 ? -6.645 9.195 22.814 1.00 82.00 147 GLN A N 1
ATOM 1133 C CA . GLN A 1 147 ? -7.887 9.580 22.149 1.00 82.00 147 GLN A CA 1
ATOM 1134 C C . GLN A 1 147 ? -8.168 8.698 20.926 1.00 82.00 147 GLN A C 1
ATOM 1136 O O . GLN A 1 147 ? -7.250 8.285 20.214 1.00 82.00 147 GLN A O 1
ATOM 1141 N N . GLN A 1 148 ? -9.456 8.478 20.651 1.00 79.81 148 GLN A N 1
ATOM 1142 C CA . GLN A 1 148 ? -9.916 7.902 19.388 1.00 79.81 148 GLN A CA 1
ATOM 1143 C C . GLN A 1 148 ? -9.626 8.882 18.248 1.00 79.81 148 GLN A C 1
ATOM 1145 O O . GLN A 1 148 ? -10.087 10.023 18.273 1.00 79.81 148 GLN A O 1
ATOM 1150 N N . LEU A 1 149 ? -8.838 8.441 17.266 1.00 81.56 149 LEU A N 1
ATOM 1151 C CA . LEU A 1 149 ? -8.460 9.253 16.104 1.00 81.56 149 LEU A CA 1
ATOM 1152 C C . LEU A 1 149 ? -9.474 9.155 14.955 1.00 81.56 149 LEU A C 1
ATOM 1154 O O . LEU A 1 149 ? -9.507 10.039 14.101 1.00 81.56 149 LEU A O 1
ATOM 1158 N N . CYS A 1 150 ? -10.277 8.089 14.937 1.00 81.00 150 CYS A N 1
ATOM 1159 C CA . CYS A 1 150 ? -11.392 7.889 14.014 1.00 81.00 150 CYS A CA 1
ATOM 1160 C C . CYS A 1 150 ? -12.711 7.974 14.780 1.00 81.00 150 CYS A C 1
ATOM 1162 O O . CYS A 1 150 ? -12.862 7.350 15.828 1.00 81.00 150 CYS A O 1
ATOM 1164 N N . SER A 1 151 ? -13.680 8.687 14.219 1.00 83.69 151 SER A N 1
ATOM 1165 C CA . SER A 1 151 ? -15.045 8.792 14.747 1.00 83.69 151 SER A CA 1
ATOM 1166 C C . SER A 1 151 ? -15.935 7.612 14.345 1.00 83.69 151 SER A C 1
ATOM 1168 O O . SER A 1 151 ? -16.910 7.309 15.029 1.00 83.69 151 SER A O 1
ATOM 1170 N N . THR A 1 152 ? -15.583 6.920 13.256 1.00 83.56 152 THR A N 1
ATOM 1171 C CA . THR A 1 152 ? -16.369 5.802 12.706 1.00 83.56 152 THR A CA 1
ATOM 1172 C C . THR A 1 152 ? -16.004 4.451 13.333 1.00 83.56 152 THR A C 1
ATOM 1174 O O . THR A 1 152 ? -16.746 3.481 13.190 1.00 83.56 152 THR A O 1
ATOM 1177 N N . TYR A 1 153 ? -14.864 4.365 14.027 1.00 80.81 153 TYR A N 1
ATOM 1178 C CA . TYR A 1 153 ? -14.285 3.118 14.538 1.00 80.81 153 TYR A CA 1
ATOM 1179 C C . TYR A 1 153 ? -14.100 3.131 16.058 1.00 80.81 153 TYR A C 1
ATOM 1181 O O . TYR A 1 153 ? -13.969 4.185 16.672 1.00 80.81 153 TYR A O 1
ATOM 1189 N N . LEU A 1 154 ? -14.044 1.944 16.675 1.00 82.50 154 LEU A N 1
ATOM 1190 C CA . LEU A 1 154 ? -13.777 1.810 18.110 1.00 82.50 154 LEU A CA 1
ATOM 1191 C C . LEU A 1 154 ? -12.288 2.010 18.444 1.00 82.50 154 LEU A C 1
ATOM 1193 O O . LEU A 1 154 ? -11.404 1.679 17.656 1.00 82.50 154 LEU A O 1
ATOM 1197 N N . ALA A 1 155 ? -12.005 2.456 19.675 1.00 79.88 155 ALA A N 1
ATOM 1198 C CA . ALA A 1 155 ? -10.637 2.579 20.201 1.00 79.88 155 ALA A CA 1
ATOM 1199 C C . ALA A 1 155 ? -9.851 1.257 20.157 1.00 79.88 155 ALA A C 1
ATOM 1201 O O . ALA A 1 155 ? -8.676 1.247 19.794 1.00 79.88 155 ALA A O 1
ATOM 1202 N N . ASP A 1 156 ? -10.492 0.133 20.486 1.00 84.56 156 ASP A N 1
ATOM 1203 C CA . ASP A 1 156 ? -9.825 -1.174 20.470 1.00 84.56 156 ASP A CA 1
ATOM 1204 C C . ASP A 1 156 ? -9.367 -1.567 19.056 1.00 84.56 156 ASP A C 1
ATOM 1206 O O . ASP A 1 156 ? -8.312 -2.183 18.883 1.00 84.56 156 ASP A O 1
ATOM 1210 N N . ASP A 1 157 ? -10.104 -1.152 18.021 1.00 85.44 157 ASP A N 1
ATOM 1211 C CA . ASP A 1 157 ? -9.723 -1.395 16.629 1.00 85.44 157 ASP A CA 1
ATOM 1212 C C . ASP A 1 157 ? -8.489 -0.586 16.214 1.00 85.44 157 ASP A C 1
ATOM 1214 O O . ASP A 1 157 ? -7.706 -1.053 15.382 1.00 85.44 157 ASP A O 1
ATOM 1218 N N . GLN A 1 158 ? -8.273 0.587 16.817 1.00 87.38 158 GLN A N 1
ATOM 1219 C CA . GLN A 1 158 ? -7.086 1.415 16.592 1.00 87.38 158 GLN A CA 1
ATOM 1220 C C . GLN A 1 158 ? -5.813 0.704 17.076 1.00 87.38 158 GLN A C 1
ATOM 1222 O O . GLN A 1 158 ? -4.795 0.707 16.377 1.00 87.38 158 GLN A O 1
ATOM 1227 N N . LEU A 1 159 ? -5.879 0.007 18.218 1.00 91.06 159 LEU A N 1
ATOM 1228 C CA . LEU A 1 159 ? -4.766 -0.806 18.725 1.00 91.06 159 LEU A CA 1
ATOM 1229 C C . LEU A 1 159 ? -4.406 -1.933 17.749 1.00 91.06 159 LEU A C 1
ATOM 1231 O O . LEU A 1 159 ? -3.228 -2.161 17.452 1.00 91.06 159 LEU A O 1
ATOM 1235 N N . TRP A 1 160 ? -5.414 -2.634 17.225 1.00 92.44 160 TRP A N 1
ATOM 1236 C CA . TRP A 1 160 ? -5.208 -3.703 16.247 1.00 92.44 160 TRP A CA 1
ATOM 1237 C C . TRP A 1 160 ? -4.694 -3.177 14.907 1.00 92.44 160 TRP A C 1
ATOM 1239 O O . TRP A 1 160 ? -3.799 -3.792 14.323 1.00 92.44 160 TRP A O 1
ATOM 1249 N N . ALA A 1 161 ? -5.189 -2.026 14.447 1.00 91.38 161 ALA A N 1
ATOM 1250 C CA . ALA A 1 161 ? -4.687 -1.361 13.251 1.00 91.38 161 ALA A CA 1
ATOM 1251 C C . ALA A 1 161 ? -3.206 -0.995 13.410 1.00 91.38 161 ALA A C 1
ATOM 1253 O O . ALA A 1 161 ? -2.395 -1.330 12.545 1.00 91.38 161 ALA A O 1
ATOM 1254 N N . GLY A 1 162 ? -2.828 -0.410 14.552 1.00 92.56 162 GLY A N 1
ATOM 1255 C CA . GLY A 1 162 ? -1.442 -0.055 14.841 1.00 92.56 162 GLY A CA 1
ATOM 1256 C C . GLY A 1 162 ? -0.507 -1.267 14.833 1.00 92.56 162 GLY A C 1
ATOM 1257 O O . GLY A 1 162 ? 0.528 -1.255 14.164 1.00 92.56 162 GLY A O 1
ATOM 1258 N N . ARG A 1 163 ? -0.910 -2.369 15.480 1.00 94.81 163 ARG A N 1
ATOM 1259 C CA . ARG A 1 163 ? -0.172 -3.647 15.432 1.00 94.81 163 ARG A CA 1
ATOM 1260 C C . ARG A 1 163 ? -0.060 -4.199 14.011 1.00 94.81 163 ARG A C 1
ATOM 1262 O O . ARG A 1 163 ? 0.991 -4.733 13.648 1.00 94.81 163 ARG A O 1
ATOM 1269 N N . GLY A 1 164 ? -1.111 -4.061 13.205 1.00 94.31 164 GLY A N 1
ATOM 1270 C CA . GLY A 1 164 ? -1.119 -4.464 11.800 1.00 94.31 164 GLY A CA 1
ATOM 1271 C C . GLY A 1 164 ? -0.072 -3.712 10.976 1.00 94.31 164 GLY A C 1
ATOM 1272 O O . GLY A 1 164 ? 0.724 -4.347 10.284 1.00 94.31 164 GLY A O 1
ATOM 1273 N N . LEU A 1 165 ? -0.008 -2.383 11.106 1.00 93.94 165 LEU A N 1
ATOM 1274 C CA . LEU A 1 165 ? 0.976 -1.544 10.406 1.00 93.94 165 LEU A CA 1
ATOM 1275 C C . LEU A 1 165 ? 2.419 -1.899 10.801 1.00 93.94 165 LEU A C 1
ATOM 1277 O O . LEU A 1 165 ? 3.281 -2.067 9.935 1.00 93.94 165 LEU A O 1
ATOM 1281 N N . ILE A 1 166 ? 2.677 -2.104 12.099 1.00 96.25 166 ILE A N 1
ATOM 1282 C CA . ILE A 1 166 ? 3.990 -2.555 12.587 1.00 96.25 166 ILE A CA 1
ATOM 1283 C C . ILE A 1 166 ? 4.335 -3.924 11.990 1.00 96.25 166 ILE A C 1
ATOM 1285 O O . ILE A 1 166 ? 5.438 -4.114 11.479 1.00 96.25 166 ILE A O 1
ATOM 1289 N N . THR A 1 167 ? 3.388 -4.863 11.981 1.00 95.94 167 THR A N 1
ATOM 1290 C CA . THR A 1 167 ? 3.600 -6.207 11.422 1.00 95.94 167 THR A CA 1
ATOM 1291 C C . THR A 1 167 ? 3.960 -6.141 9.938 1.00 95.94 167 THR A C 1
ATOM 1293 O O . THR A 1 167 ? 4.947 -6.747 9.519 1.00 95.94 167 THR A O 1
ATOM 1296 N N . TRP A 1 168 ? 3.225 -5.356 9.145 1.00 94.00 168 TRP A N 1
ATOM 1297 C CA . TRP A 1 168 ? 3.532 -5.136 7.731 1.00 94.00 168 TRP A CA 1
ATOM 1298 C C . TRP A 1 168 ? 4.914 -4.523 7.513 1.00 94.00 168 TRP A C 1
ATOM 1300 O O . TRP A 1 168 ? 5.635 -4.965 6.617 1.00 94.00 168 TRP A O 1
ATOM 1310 N N . SER A 1 169 ? 5.313 -3.560 8.350 1.00 94.31 169 SER A N 1
ATOM 1311 C CA . SER A 1 169 ? 6.633 -2.931 8.259 1.00 94.31 169 SER A CA 1
ATOM 1312 C C . SER A 1 169 ? 7.767 -3.951 8.440 1.00 94.31 169 SER A C 1
ATOM 1314 O O . SER A 1 169 ? 8.700 -4.002 7.633 1.00 94.31 169 SER A O 1
ATOM 1316 N N . LEU A 1 170 ? 7.639 -4.831 9.439 1.00 95.69 170 LEU A N 1
ATOM 1317 C CA . LEU A 1 170 ? 8.629 -5.859 9.754 1.00 95.69 170 LEU A CA 1
ATOM 1318 C C . LEU A 1 170 ? 8.679 -6.934 8.667 1.00 95.69 170 LEU A C 1
ATOM 1320 O O . LEU A 1 170 ? 9.762 -7.291 8.202 1.00 95.69 170 LEU A O 1
ATOM 1324 N N . VAL A 1 171 ? 7.514 -7.420 8.225 1.00 95.38 171 VAL A N 1
ATOM 1325 C CA . VAL A 1 171 ? 7.410 -8.452 7.183 1.00 95.38 171 VAL A CA 1
ATOM 1326 C C . VAL A 1 171 ? 7.983 -7.952 5.859 1.00 95.38 171 VAL A C 1
ATOM 1328 O O . VAL A 1 171 ? 8.748 -8.673 5.216 1.00 95.38 171 VAL A O 1
ATOM 1331 N N . ALA A 1 172 ? 7.663 -6.721 5.456 1.00 93.12 172 ALA A N 1
ATOM 1332 C CA . ALA A 1 172 ? 8.152 -6.152 4.205 1.00 93.12 172 ALA A CA 1
ATOM 1333 C C . ALA A 1 172 ? 9.677 -5.957 4.224 1.00 93.12 172 ALA A C 1
ATOM 1335 O O . ALA A 1 172 ? 10.358 -6.357 3.276 1.00 93.12 172 ALA A O 1
ATOM 1336 N N . MET A 1 173 ? 10.225 -5.411 5.317 1.00 94.62 173 MET A N 1
ATOM 1337 C CA . MET A 1 173 ? 11.670 -5.217 5.465 1.00 94.62 173 MET A CA 1
ATOM 1338 C C . MET A 1 173 ? 12.420 -6.555 5.489 1.00 94.62 173 MET A C 1
ATOM 1340 O O . MET A 1 173 ? 13.369 -6.752 4.728 1.00 94.62 173 MET A O 1
ATOM 1344 N N . ALA A 1 174 ? 11.965 -7.511 6.305 1.00 95.06 174 ALA A N 1
ATOM 1345 C CA . ALA A 1 174 ? 12.569 -8.839 6.387 1.00 95.06 174 ALA A CA 1
ATOM 1346 C C . ALA A 1 174 ? 12.499 -9.581 5.042 1.00 95.06 174 ALA A C 1
ATOM 1348 O O . ALA A 1 174 ? 13.482 -10.192 4.615 1.00 95.06 174 ALA A O 1
ATOM 1349 N N . GLY A 1 175 ? 11.365 -9.483 4.342 1.00 93.94 175 GLY A N 1
ATOM 1350 C CA . GLY A 1 175 ? 11.173 -10.067 3.018 1.00 93.94 175 GLY A CA 1
ATOM 1351 C C . GLY A 1 175 ? 12.142 -9.504 1.978 1.00 93.94 175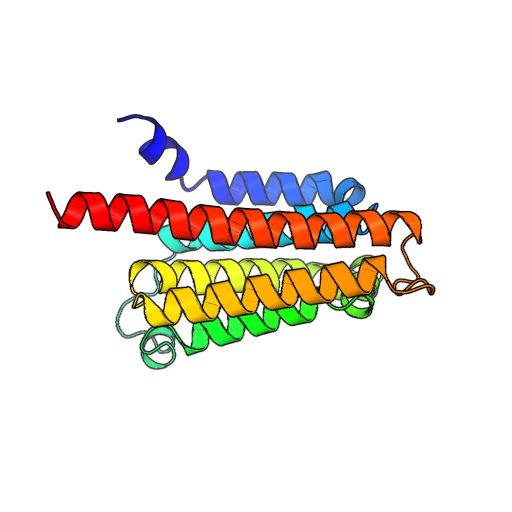 GLY A C 1
ATOM 1352 O O . GLY A 1 175 ? 12.737 -10.268 1.215 1.00 93.94 175 GLY A O 1
ATOM 1353 N N . TRP A 1 176 ? 12.358 -8.187 1.972 1.00 93.31 176 TRP A N 1
ATOM 1354 C CA . TRP A 1 176 ? 13.296 -7.545 1.051 1.00 93.31 176 TRP A CA 1
ATOM 1355 C C . TRP A 1 176 ? 14.757 -7.882 1.362 1.00 93.31 176 TRP A C 1
ATOM 1357 O O . TRP A 1 176 ? 15.493 -8.264 0.449 1.00 93.31 176 TRP A O 1
ATOM 1367 N N . ILE A 1 177 ? 15.164 -7.838 2.639 1.00 93.25 177 ILE A N 1
ATOM 1368 C CA . ILE A 1 177 ? 16.513 -8.240 3.073 1.00 93.25 177 ILE A CA 1
ATOM 1369 C C . ILE A 1 177 ? 16.777 -9.701 2.692 1.00 93.25 177 ILE A C 1
ATOM 1371 O O . ILE A 1 177 ? 17.823 -10.016 2.120 1.00 93.25 177 ILE A O 1
ATOM 1375 N N . GLY A 1 178 ? 15.819 -10.596 2.949 1.00 92.94 178 GLY A N 1
ATOM 1376 C CA . GLY A 1 178 ? 15.920 -12.007 2.584 1.00 92.94 178 GLY A CA 1
ATOM 1377 C C . GLY A 1 178 ? 16.037 -12.212 1.071 1.00 92.94 178 GLY A C 1
ATOM 1378 O O . GLY A 1 178 ? 16.918 -12.940 0.606 1.00 92.94 178 GLY A O 1
ATOM 1379 N N . TRP A 1 179 ? 15.199 -11.531 0.285 1.00 91.00 179 TRP A N 1
ATOM 1380 C CA . TRP A 1 179 ? 15.241 -11.583 -1.177 1.00 91.00 179 TRP A CA 1
ATOM 1381 C C . TRP A 1 179 ? 16.578 -11.091 -1.740 1.00 91.00 179 TRP A C 1
ATOM 1383 O O . TRP A 1 179 ? 17.160 -11.754 -2.606 1.00 91.00 179 TRP A O 1
ATOM 1393 N N . TRP A 1 180 ? 17.098 -9.971 -1.230 1.00 89.19 180 TRP A N 1
ATOM 1394 C CA . TRP A 1 180 ? 18.389 -9.443 -1.659 1.00 89.19 180 TRP A CA 1
ATOM 1395 C C . TRP A 1 180 ? 19.553 -10.333 -1.216 1.00 89.19 180 TRP A C 1
ATOM 1397 O O . TRP A 1 180 ? 20.448 -10.610 -2.012 1.00 89.19 180 TRP A O 1
ATOM 1407 N N . GLY A 1 181 ? 19.509 -10.880 0.001 1.00 89.62 181 GLY A N 1
ATOM 1408 C CA . GLY A 1 181 ? 20.497 -11.845 0.488 1.00 89.62 181 GLY A CA 1
ATOM 1409 C C . GLY A 1 181 ? 20.581 -13.096 -0.392 1.00 89.62 181 GLY A C 1
ATOM 1410 O O . GLY A 1 181 ? 21.675 -13.564 -0.712 1.00 89.62 181 GLY A O 1
ATOM 1411 N N . VAL A 1 182 ? 19.438 -13.607 -0.863 1.00 89.56 182 VAL A N 1
ATOM 1412 C CA . VAL A 1 182 ? 19.393 -14.715 -1.833 1.00 89.56 182 VAL A CA 1
ATOM 1413 C C . VAL A 1 182 ? 19.978 -14.300 -3.184 1.00 89.56 182 VAL A C 1
ATOM 1415 O O . VAL A 1 182 ? 20.716 -15.079 -3.788 1.00 89.56 182 VAL A O 1
ATOM 1418 N N . GLN A 1 183 ? 19.684 -13.092 -3.670 1.00 87.12 183 GLN A N 1
ATOM 1419 C CA . GLN A 1 183 ? 20.254 -12.599 -4.927 1.00 87.12 183 GLN A CA 1
ATOM 1420 C C . GLN A 1 183 ? 21.765 -12.395 -4.860 1.00 87.12 183 GLN A C 1
ATOM 1422 O O . GLN A 1 183 ? 22.465 -12.796 -5.785 1.00 87.12 183 GLN A O 1
ATOM 1427 N N . LEU A 1 184 ? 22.276 -11.825 -3.770 1.00 88.31 184 LEU A N 1
ATOM 1428 C CA . LEU A 1 184 ? 23.707 -11.623 -3.568 1.00 88.31 184 LEU A CA 1
ATOM 1429 C C . LEU A 1 184 ? 24.446 -12.966 -3.553 1.00 88.31 184 LEU A C 1
ATOM 1431 O O . LEU A 1 184 ? 25.432 -13.133 -4.265 1.00 88.31 184 LEU A O 1
ATOM 1435 N N . ARG A 1 185 ? 23.908 -13.968 -2.840 1.00 90.62 185 ARG A N 1
ATOM 1436 C CA . ARG A 1 185 ? 24.452 -15.339 -2.843 1.00 90.62 185 ARG A CA 1
ATOM 1437 C C . ARG A 1 185 ? 24.470 -15.981 -4.230 1.00 90.62 185 ARG A C 1
ATOM 1439 O O . ARG A 1 185 ? 25.345 -16.794 -4.492 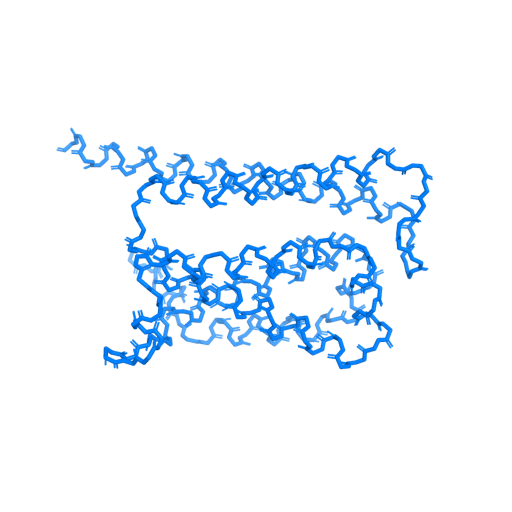1.00 90.62 185 ARG A O 1
ATOM 1446 N N . ARG A 1 186 ? 23.512 -15.649 -5.102 1.00 89.19 186 ARG A N 1
ATOM 1447 C CA . ARG A 1 186 ? 23.476 -16.131 -6.494 1.00 89.19 186 ARG A CA 1
ATOM 1448 C C . ARG A 1 186 ? 24.441 -15.396 -7.421 1.00 89.19 186 ARG A C 1
ATOM 1450 O O . ARG A 1 186 ? 24.762 -15.952 -8.454 1.00 89.19 186 ARG A O 1
ATOM 1457 N N . ARG A 1 187 ? 24.847 -14.165 -7.094 1.00 86.06 187 ARG A N 1
ATOM 1458 C CA . ARG A 1 187 ? 25.827 -13.387 -7.876 1.00 86.06 187 ARG A CA 1
ATOM 1459 C C . ARG A 1 187 ? 27.278 -13.713 -7.510 1.00 86.06 187 ARG A C 1
ATOM 1461 O O . ARG A 1 187 ? 28.158 -13.483 -8.323 1.00 86.06 187 ARG A O 1
ATOM 1468 N N . LEU A 1 188 ? 27.513 -14.184 -6.283 1.00 84.94 188 LEU A N 1
ATOM 1469 C CA . LEU A 1 188 ? 28.834 -14.579 -5.774 1.00 84.94 188 LEU A CA 1
ATOM 1470 C C . LEU A 1 188 ? 29.190 -16.053 -6.056 1.00 84.94 188 LEU A C 1
ATOM 1472 O O . LEU A 1 188 ? 30.309 -16.462 -5.765 1.00 84.94 188 LEU A O 1
ATOM 1476 N N . ARG A 1 189 ? 28.238 -16.847 -6.557 1.00 77.38 189 ARG A N 1
ATOM 1477 C CA . ARG A 1 189 ? 28.446 -18.212 -7.060 1.00 77.38 189 ARG A CA 1
ATOM 1478 C C . ARG A 1 189 ? 28.507 -18.180 -8.575 1.00 77.38 189 ARG A C 1
ATOM 1480 O O . ARG A 1 189 ? 29.270 -18.997 -9.123 1.00 77.38 189 ARG A O 1
#

Solvent-accessible surface area (backbone atoms only — not comparable to full-atom values): 9852 Å² total; per-residue (Å²): 137,62,71,73,58,62,73,65,40,81,59,52,35,56,50,50,48,51,52,52,64,74,40,37,77,66,28,67,69,34,49,25,37,30,61,54,43,46,50,54,49,39,20,48,29,14,26,59,40,20,81,76,64,65,82,63,87,90,37,72,64,56,71,65,34,54,86,31,51,57,37,37,52,52,20,49,51,49,55,54,52,66,68,35,49,66,54,50,40,43,28,75,76,33,72,67,44,33,51,50,50,55,55,47,38,21,47,24,17,22,37,37,41,59,26,55,88,73,45,53,68,68,58,51,49,52,53,52,50,51,54,28,50,51,29,36,51,52,13,50,48,40,56,68,47,90,64,70,74,37,91,84,46,59,61,73,32,36,39,49,23,12,53,37,30,36,49,51,24,53,51,54,51,52,50,51,54,52,53,49,53,54,50,51,58,62,70,78,104

Secondary structure (DSSP, 8-state):
--HHHHHT-THHHHHHHHHHHHTHHHHTTSHHHIIIIIHHHHHHHHHHHHTTSPPPTT-HHHHHSGGGHHHHHHHHHHHHHTTSHHHHHHHHH-HHHHHHHHHHHHHHHHHHHHHGGG--HHHHHHHHHHHHHHHHHHHHHHHH-SS-S-SSS-HHHHHHHHHHHHHHHHHHHHHHHHHHHHHHHHH--

Sequence (189 aa):
MTLRRCWSHPLIPGLLLLLTALSRPWLEASMARHMALELPALFIVGWLSARHLRPAAGTPFCAWNQEGIPALLLASLITLFWMIPLALDAAVLDPVVAVLKVCSVIAAGLLAGWCWPRLHLIVQALFLFNWTAMNLLIGILYIGAPQQLCSTYLADDQLWAGRGLITWSLVAMAGWIGWWGVQLRRRLR